Protein AF-A0A8H9AJE5-F1 (afdb_monomer_lite)

Structure (mmCIF, N/CA/C/O backbone):
data_AF-A0A8H9AJE5-F1
#
_entry.id   AF-A0A8H9AJE5-F1
#
loop_
_atom_site.group_PDB
_atom_site.id
_atom_site.type_symbol
_atom_site.label_atom_id
_atom_site.label_alt_id
_atom_site.label_comp_id
_atom_site.label_asym_id
_atom_site.label_entity_id
_atom_site.label_seq_id
_atom_site.pdbx_PDB_ins_code
_atom_site.Cartn_x
_atom_site.Cartn_y
_atom_site.Cartn_z
_atom_site.occupancy
_atom_site.B_iso_or_equiv
_atom_site.auth_seq_id
_atom_site.auth_comp_id
_atom_site.auth_asym_id
_atom_site.auth_atom_id
_atom_site.pdbx_PDB_model_num
ATOM 1 N N . MET A 1 1 ? -21.682 -18.805 7.329 1.00 53.53 1 MET A N 1
ATOM 2 C CA . MET A 1 1 ? -20.396 -18.084 7.211 1.00 53.53 1 MET A CA 1
ATOM 3 C C . MET A 1 1 ? -19.388 -18.793 8.090 1.00 53.53 1 MET A C 1
ATOM 5 O O . MET A 1 1 ? -19.729 -19.013 9.250 1.00 53.53 1 MET A O 1
ATOM 9 N N . PRO A 1 2 ? -18.224 -19.181 7.550 1.00 58.38 2 PRO A N 1
ATOM 10 C CA . PRO A 1 2 ? -17.150 -19.759 8.347 1.00 58.38 2 PRO A CA 1
ATOM 11 C C . PRO A 1 2 ? -16.614 -18.728 9.360 1.00 58.38 2 PRO A C 1
ATOM 13 O O . PRO A 1 2 ? -16.723 -17.523 9.110 1.00 58.38 2 PRO A O 1
ATOM 16 N N . PRO A 1 3 ? -16.094 -19.175 10.514 1.00 68.81 3 PRO A N 1
ATOM 17 C CA . PRO A 1 3 ? -15.446 -18.292 11.477 1.00 68.81 3 PRO A CA 1
ATOM 18 C C . PRO A 1 3 ? -14.188 -17.659 10.863 1.00 68.81 3 PRO A C 1
ATOM 20 O O . PRO A 1 3 ? -13.460 -18.314 10.121 1.00 68.81 3 PRO A O 1
ATOM 23 N N . VAL A 1 4 ? -13.942 -16.386 11.177 1.00 75.88 4 VAL A N 1
ATOM 24 C CA . VAL A 1 4 ? -12.697 -15.690 10.820 1.00 75.88 4 VAL A CA 1
ATOM 25 C C . VAL A 1 4 ? -11.709 -15.901 11.962 1.00 75.88 4 VAL A C 1
ATOM 27 O O . VAL A 1 4 ? -12.025 -15.581 13.106 1.00 75.88 4 VAL A O 1
ATOM 30 N N . TRP A 1 5 ? -10.539 -16.455 11.657 1.00 77.81 5 TRP A N 1
ATOM 31 C CA . TRP A 1 5 ? -9.457 -16.632 12.623 1.00 77.81 5 TRP A CA 1
ATOM 32 C C . TRP A 1 5 ? -8.437 -15.499 12.474 1.00 77.81 5 TRP A C 1
ATOM 34 O O . TRP A 1 5 ? -8.020 -15.187 11.359 1.00 77.81 5 TRP A O 1
ATOM 44 N N . LEU A 1 6 ? -8.058 -14.883 13.594 1.00 75.75 6 LEU A N 1
ATOM 45 C CA . LEU A 1 6 ? -7.029 -13.847 13.663 1.00 75.75 6 LEU A CA 1
ATOM 46 C C . LEU A 1 6 ? -5.851 -14.418 14.457 1.00 75.75 6 LEU A C 1
ATOM 48 O O . LEU A 1 6 ? -5.995 -14.699 15.644 1.00 75.75 6 LEU A O 1
ATOM 52 N N . GLY A 1 7 ? -4.718 -14.634 13.793 1.00 74.50 7 GLY A N 1
ATOM 53 C CA . GLY A 1 7 ? -3.466 -15.011 14.443 1.00 74.50 7 GLY A CA 1
ATOM 54 C C . GLY A 1 7 ? -2.686 -13.794 14.953 1.00 74.50 7 GLY A C 1
ATOM 55 O O . GLY A 1 7 ? -3.120 -12.661 14.750 1.00 74.50 7 GLY A O 1
ATOM 56 N N . PRO A 1 8 ? -1.505 -14.001 15.564 1.00 71.00 8 PRO A N 1
ATOM 57 C CA . PRO A 1 8 ? -0.702 -12.924 16.156 1.00 71.00 8 PRO A CA 1
ATOM 58 C C . PRO A 1 8 ? -0.367 -11.792 15.176 1.00 71.00 8 PRO A C 1
ATOM 60 O O . PRO A 1 8 ? -0.488 -10.619 15.514 1.00 71.00 8 PRO A O 1
ATOM 63 N N . ASN A 1 9 ? -0.028 -12.129 13.927 1.00 69.38 9 ASN A N 1
ATOM 64 C CA . ASN A 1 9 ? 0.256 -11.130 12.892 1.00 69.38 9 ASN A CA 1
ATOM 65 C C . ASN A 1 9 ? -1.008 -10.341 12.514 1.00 69.38 9 ASN A C 1
ATOM 67 O O . ASN A 1 9 ? -0.960 -9.125 12.365 1.00 69.38 9 ASN A O 1
ATOM 71 N N . GLN A 1 10 ? -2.163 -11.010 12.424 1.00 71.19 10 GLN A N 1
ATOM 72 C CA . GLN A 1 10 ? -3.437 -10.333 12.179 1.00 71.19 10 GLN A CA 1
ATOM 73 C C . GLN A 1 10 ? -3.879 -9.464 13.365 1.00 71.19 10 GLN A C 1
ATOM 75 O O . GLN A 1 10 ? -4.502 -8.428 13.156 1.00 71.19 10 GLN A O 1
ATOM 80 N N . LEU A 1 11 ? -3.571 -9.860 14.603 1.00 71.69 11 LEU A N 1
ATOM 81 C CA . LEU A 1 11 ? -3.824 -9.041 15.790 1.00 71.69 11 LEU A CA 1
ATOM 82 C C . LEU A 1 11 ? -2.941 -7.785 15.789 1.00 71.69 11 LEU A C 1
ATOM 84 O O . LEU A 1 11 ? -3.440 -6.684 16.024 1.00 71.69 11 LEU A O 1
ATOM 88 N N . ALA A 1 12 ? -1.666 -7.916 15.410 1.00 66.94 12 ALA A N 1
ATOM 89 C CA . ALA A 1 12 ? -0.764 -6.777 15.239 1.00 66.94 12 ALA A CA 1
ATOM 90 C C . ALA A 1 12 ? -1.248 -5.801 14.148 1.00 66.94 12 ALA A C 1
ATOM 92 O O . ALA A 1 12 ? -1.139 -4.586 14.305 1.00 66.94 12 ALA A O 1
ATOM 93 N N . GLU A 1 13 ? -1.849 -6.324 13.077 1.00 68.31 13 GLU A N 1
ATOM 94 C CA . GLU A 1 13 ? -2.386 -5.553 11.948 1.00 68.31 13 GLU A CA 1
ATOM 95 C C . GLU A 1 13 ? -3.900 -5.307 12.032 1.00 68.31 13 GLU A C 1
ATOM 97 O O . GLU A 1 13 ? -4.544 -4.988 11.025 1.00 68.31 13 GLU A O 1
ATOM 102 N N . LEU A 1 14 ? -4.491 -5.424 13.231 1.00 71.44 14 LEU A N 1
ATOM 103 C CA . LEU A 1 14 ? -5.936 -5.296 13.440 1.00 71.44 14 LEU A CA 1
ATOM 104 C C . LEU A 1 14 ? -6.494 -4.063 12.735 1.00 71.44 14 LEU A C 1
ATOM 106 O O . LEU A 1 14 ? -7.532 -4.173 12.087 1.00 71.44 14 LEU A O 1
ATOM 110 N N . ASP A 1 15 ? -5.788 -2.928 12.801 1.00 66.50 15 ASP A N 1
ATOM 111 C CA . ASP A 1 15 ? -6.152 -1.631 12.213 1.00 66.50 15 ASP A CA 1
ATOM 112 C C . ASP A 1 15 ? -6.408 -1.698 10.697 1.00 66.50 15 ASP A C 1
ATOM 114 O O . ASP A 1 15 ? -7.397 -1.123 10.229 1.00 66.50 15 ASP A O 1
ATOM 118 N N . ALA A 1 16 ? -5.630 -2.488 9.953 1.00 63.06 16 ALA A N 1
ATOM 119 C CA . ALA A 1 16 ? -5.769 -2.672 8.506 1.00 63.06 16 ALA A CA 1
ATOM 120 C C . ALA A 1 16 ? -6.846 -3.704 8.115 1.00 63.06 16 ALA A C 1
ATOM 122 O O . ALA A 1 16 ? -7.342 -3.691 6.988 1.00 63.06 16 ALA A O 1
ATOM 123 N N . LEU A 1 17 ? -7.261 -4.573 9.041 1.00 67.50 17 LEU A N 1
ATOM 124 C CA . LEU A 1 17 ? -8.180 -5.671 8.745 1.00 67.50 17 LEU A CA 1
ATOM 125 C C . LEU A 1 17 ? -9.658 -5.276 8.850 1.00 67.50 17 LEU A C 1
ATOM 127 O O . LEU A 1 17 ? -10.117 -4.673 9.831 1.00 67.50 17 LEU A O 1
ATOM 131 N N . LYS A 1 18 ? -10.439 -5.717 7.855 1.00 69.62 18 LYS A N 1
ATOM 132 C CA . LYS A 1 18 ? -11.906 -5.715 7.893 1.00 69.62 18 LYS A CA 1
ATOM 133 C C . LYS A 1 18 ? -12.402 -6.997 8.563 1.00 69.62 18 LYS A C 1
ATOM 135 O O . LYS A 1 18 ? -12.665 -8.002 7.912 1.00 69.62 18 LYS A O 1
ATOM 140 N N . ILE A 1 19 ? -12.531 -6.947 9.886 1.00 72.25 19 ILE A N 1
ATOM 141 C CA . ILE A 1 19 ? -12.939 -8.097 10.711 1.00 72.25 19 ILE A CA 1
ATOM 142 C C . ILE A 1 19 ? -14.456 -8.376 10.694 1.00 72.25 19 ILE A C 1
ATOM 144 O O . ILE A 1 19 ? -14.889 -9.452 11.103 1.00 72.25 19 ILE A O 1
ATOM 148 N N . VAL A 1 20 ? -15.275 -7.436 10.205 1.00 72.19 20 VAL A N 1
ATOM 149 C CA . VAL A 1 20 ? -16.740 -7.566 10.135 1.00 72.19 20 VAL A CA 1
ATOM 150 C C . VAL A 1 20 ? -17.228 -7.381 8.689 1.00 72.19 20 VAL A C 1
ATOM 152 O O . VAL A 1 20 ? -16.970 -6.335 8.093 1.00 72.19 20 VAL A O 1
ATOM 155 N N . PRO A 1 21 ? -17.957 -8.359 8.117 1.00 63.34 21 PRO A N 1
ATOM 156 C CA . PRO A 1 21 ? -18.654 -8.196 6.841 1.00 63.34 21 PRO A CA 1
ATOM 157 C C . PRO A 1 21 ? -19.803 -7.184 6.941 1.00 63.34 21 PRO A C 1
ATOM 159 O O . PRO A 1 21 ? -20.508 -7.151 7.953 1.00 63.34 21 PRO A O 1
ATOM 162 N N . ASP A 1 22 ? -20.034 -6.414 5.876 1.00 67.25 22 ASP A N 1
ATOM 163 C CA . ASP A 1 22 ? -21.046 -5.350 5.854 1.00 67.25 22 ASP A CA 1
ATOM 164 C C . ASP A 1 22 ? -22.459 -5.870 6.183 1.00 67.25 22 ASP A C 1
ATOM 166 O O . ASP A 1 22 ? -22.856 -6.971 5.794 1.00 67.25 22 ASP A O 1
ATOM 170 N N . GLY A 1 23 ? -23.233 -5.066 6.920 1.00 66.88 23 GLY A N 1
ATOM 171 C CA . GLY A 1 23 ? -24.644 -5.337 7.226 1.00 66.88 23 GLY A CA 1
ATOM 172 C C . GLY A 1 23 ? -24.907 -6.315 8.380 1.00 66.88 23 GLY A C 1
ATOM 173 O O . GLY A 1 23 ? -26.064 -6.624 8.679 1.00 66.88 23 GLY A O 1
ATOM 174 N N . LYS A 1 24 ? -23.872 -6.810 9.067 1.00 78.56 24 LYS A N 1
ATOM 175 C CA . LYS A 1 24 ? -24.037 -7.616 10.288 1.00 78.56 24 LYS A CA 1
ATOM 176 C C . LYS A 1 24 ? -24.376 -6.715 11.474 1.00 78.56 24 LYS A C 1
ATOM 178 O O . LYS A 1 24 ? -23.771 -5.675 11.653 1.00 78.56 24 LYS A O 1
ATOM 183 N N . LYS A 1 25 ? -25.311 -7.150 12.327 1.00 82.38 25 LYS A N 1
ATOM 184 C CA . LYS A 1 25 ? -25.647 -6.454 13.589 1.00 82.38 25 LYS A CA 1
ATOM 185 C C . LYS A 1 25 ? -25.199 -7.197 14.843 1.00 82.38 25 LYS A C 1
ATOM 187 O O . LYS A 1 25 ? -25.263 -6.635 15.934 1.00 82.38 25 LYS A O 1
ATOM 192 N N . ARG A 1 26 ? -24.804 -8.468 14.707 1.00 85.19 26 ARG A N 1
ATOM 193 C CA . ARG A 1 26 ? -24.432 -9.336 15.829 1.00 85.19 26 ARG A CA 1
ATOM 194 C C . ARG A 1 26 ? -23.220 -10.194 15.483 1.00 85.19 26 ARG A C 1
ATOM 196 O O . ARG A 1 26 ? -23.167 -10.734 14.376 1.00 85.19 26 ARG A O 1
ATOM 203 N N . VAL A 1 27 ? -22.300 -10.358 16.430 1.00 87.31 27 VAL A N 1
ATOM 204 C CA . VAL A 1 27 ? -21.098 -11.198 16.283 1.00 87.31 27 VAL A CA 1
ATOM 205 C C . VAL A 1 27 ? -20.857 -12.058 17.525 1.00 87.31 27 VAL A C 1
ATOM 207 O O . VAL A 1 27 ? -21.383 -11.792 18.605 1.00 87.31 27 VAL A O 1
ATOM 210 N N . ARG A 1 28 ? -20.063 -13.117 17.362 1.00 87.50 28 ARG A N 1
ATOM 211 C CA . ARG A 1 28 ? -19.539 -13.930 18.463 1.00 87.50 28 ARG A CA 1
ATOM 212 C C . ARG A 1 28 ? -18.026 -13.930 18.351 1.00 87.50 28 ARG A C 1
ATOM 214 O O . ARG A 1 28 ? -17.514 -14.208 17.269 1.00 87.50 28 ARG A O 1
ATOM 221 N N . LEU A 1 29 ? -17.348 -13.595 19.438 1.00 85.94 29 LEU A N 1
ATOM 222 C CA . LEU A 1 29 ? -15.897 -13.509 19.495 1.00 85.94 29 LEU A CA 1
ATOM 223 C C . LEU A 1 29 ? -15.398 -14.591 20.449 1.00 85.94 29 LEU A C 1
ATOM 225 O O . LEU A 1 29 ? -15.821 -14.632 21.600 1.00 85.94 29 LEU A O 1
ATOM 229 N N . TYR A 1 30 ? -14.538 -15.476 19.961 1.00 86.06 30 TYR A N 1
ATOM 230 C CA . TYR A 1 30 ? -13.967 -16.563 20.748 1.00 86.06 30 TYR A CA 1
ATOM 231 C C . TYR A 1 30 ? -12.479 -16.301 20.911 1.00 86.06 30 TYR A C 1
ATOM 233 O O . TYR A 1 30 ? -11.760 -16.253 19.914 1.00 86.06 30 TYR A O 1
ATOM 241 N N . GLN A 1 31 ? -12.030 -16.118 22.148 1.00 84.25 31 GLN A N 1
ATOM 242 C CA . GLN A 1 31 ? -10.611 -15.986 22.435 1.00 84.25 31 GLN A CA 1
ATOM 243 C C . GLN A 1 31 ? -9.947 -17.363 22.345 1.00 84.25 31 GLN A C 1
ATOM 245 O O . GLN A 1 31 ? -10.437 -18.347 22.899 1.00 84.25 31 GLN A O 1
ATOM 250 N N . ALA A 1 32 ? -8.837 -17.429 21.617 1.00 77.88 32 ALA A N 1
ATOM 251 C CA . ALA A 1 32 ? -7.991 -18.606 21.517 1.00 77.88 32 ALA A CA 1
ATOM 252 C C . ALA A 1 32 ? -6.544 -18.162 21.762 1.00 77.88 32 ALA A C 1
ATOM 254 O O . ALA A 1 32 ? -5.922 -17.592 20.872 1.00 77.88 32 ALA A O 1
ATOM 255 N N . GLY A 1 33 ? -6.040 -18.393 22.978 1.00 77.12 33 GLY A N 1
ATOM 256 C CA . GLY A 1 33 ? -4.749 -17.873 23.442 1.00 77.12 33 GLY A CA 1
ATOM 257 C C . GLY A 1 33 ? -4.893 -16.642 24.341 1.00 77.12 33 GLY A C 1
ATOM 258 O O . GLY A 1 33 ? -5.972 -16.376 24.875 1.00 77.12 33 GLY A O 1
ATOM 259 N N . GLU A 1 34 ? -3.802 -15.906 24.531 1.00 75.81 34 GLU A N 1
ATOM 260 C CA . GLU A 1 34 ? -3.811 -14.648 25.280 1.00 75.81 34 GLU A CA 1
ATOM 261 C C . GLU A 1 34 ? -4.244 -13.499 24.366 1.00 75.81 34 GLU A C 1
ATOM 263 O O . GLU A 1 34 ? -3.765 -13.380 23.243 1.00 75.81 34 GLU A O 1
ATOM 268 N N . LEU A 1 35 ? -5.185 -12.693 24.852 1.00 78.69 35 LEU A N 1
ATOM 269 C CA . LEU A 1 35 ? -5.628 -11.455 24.229 1.00 78.69 35 LEU A CA 1
ATOM 270 C C . LEU A 1 35 ? -5.479 -10.374 25.294 1.00 78.69 35 LEU A C 1
ATOM 272 O O . LEU A 1 35 ? -6.104 -10.468 26.356 1.00 78.69 35 LEU A O 1
ATOM 276 N N . ASP A 1 36 ? -4.624 -9.388 25.056 1.00 79.12 36 ASP A N 1
ATOM 277 C CA . ASP A 1 36 ? -4.381 -8.356 26.055 1.00 79.12 36 ASP A CA 1
ATOM 278 C C . ASP A 1 36 ? -5.515 -7.306 26.085 1.00 79.12 36 ASP A C 1
ATOM 280 O O . ASP A 1 36 ? -6.444 -7.290 25.265 1.00 79.12 36 ASP A O 1
ATOM 284 N N . LEU A 1 37 ? -5.470 -6.403 27.069 1.00 80.25 37 LEU A N 1
ATOM 285 C CA . LEU A 1 37 ? -6.468 -5.335 27.219 1.00 80.25 37 LEU A CA 1
ATOM 286 C C . LEU A 1 37 ? -6.469 -4.351 26.037 1.00 80.25 37 LEU A C 1
ATOM 288 O O . LEU A 1 37 ? -7.514 -3.777 25.720 1.00 80.25 37 LEU A O 1
ATOM 292 N N . VAL A 1 38 ? -5.322 -4.142 25.389 1.00 81.06 38 VAL A N 1
ATOM 293 C CA . VAL A 1 38 ? -5.164 -3.230 24.250 1.00 81.06 38 VAL A CA 1
ATOM 294 C C . VAL A 1 38 ? -5.818 -3.831 23.007 1.00 81.06 38 VAL A C 1
ATOM 296 O O . VAL A 1 38 ? -6.628 -3.165 22.360 1.00 81.06 38 VAL A O 1
ATOM 299 N N . GLU A 1 39 ? -5.533 -5.093 22.704 1.00 79.69 39 GLU A N 1
ATOM 300 C CA . GLU A 1 39 ? -6.107 -5.872 21.608 1.00 79.69 39 GLU A CA 1
ATOM 301 C C . GLU A 1 39 ? -7.619 -6.024 21.775 1.00 79.69 39 GLU A C 1
ATOM 303 O O . GLU A 1 39 ? -8.381 -5.740 20.846 1.00 79.69 39 GLU A O 1
ATOM 308 N N . THR A 1 40 ? -8.071 -6.369 22.984 1.00 84.88 40 THR A N 1
ATOM 309 C CA . THR A 1 40 ? -9.500 -6.455 23.327 1.00 84.88 40 THR A CA 1
ATOM 310 C C . THR A 1 40 ? -10.205 -5.131 23.048 1.00 84.88 40 THR A C 1
ATOM 312 O O . THR A 1 40 ? -11.252 -5.101 22.392 1.00 84.88 40 THR A O 1
ATOM 315 N N . LYS A 1 41 ? -9.606 -4.016 23.489 1.00 86.25 41 LYS A N 1
ATOM 316 C CA . LYS A 1 41 ? -10.168 -2.682 23.281 1.00 86.25 41 LYS A CA 1
ATOM 317 C C . LYS A 1 41 ? -10.212 -2.294 21.804 1.00 86.25 41 LYS A C 1
ATOM 319 O O . LYS A 1 41 ? -11.223 -1.765 21.342 1.00 86.25 41 LYS A O 1
ATOM 324 N N . LYS A 1 42 ? -9.161 -2.595 21.035 1.00 84.81 42 LYS A N 1
ATOM 325 C CA . LYS A 1 42 ? -9.128 -2.358 19.581 1.00 84.81 42 LYS A CA 1
ATOM 326 C C . LYS A 1 42 ? -10.212 -3.136 18.843 1.00 84.81 42 LYS A C 1
ATOM 328 O O . LYS A 1 42 ? -10.898 -2.573 17.988 1.00 84.81 42 LYS A O 1
ATOM 333 N N . ILE A 1 43 ? -10.398 -4.413 19.185 1.00 86.88 43 ILE A N 1
ATOM 334 C CA . ILE A 1 43 ? -11.480 -5.228 18.623 1.00 86.88 43 ILE A CA 1
ATOM 335 C C . ILE A 1 43 ? -12.829 -4.591 18.968 1.00 86.88 43 ILE A C 1
ATOM 337 O O . ILE A 1 43 ? -13.648 -4.385 18.073 1.00 86.88 43 ILE A O 1
ATOM 341 N N . GLY A 1 44 ? -13.033 -4.193 20.226 1.00 88.81 44 GLY A N 1
ATOM 342 C CA . GLY A 1 44 ? -14.211 -3.451 20.679 1.00 88.81 44 GLY A CA 1
ATOM 343 C C . GLY A 1 44 ? -14.529 -2.218 19.833 1.00 88.81 44 GLY A C 1
ATOM 344 O O . GLY A 1 44 ? -15.637 -2.094 19.305 1.00 88.81 44 GLY A O 1
ATOM 345 N N . GLN A 1 45 ? -13.541 -1.344 19.639 1.00 87.56 45 GLN A N 1
ATOM 346 C CA . GLN A 1 45 ? -13.676 -0.121 18.841 1.00 87.56 45 GLN A CA 1
ATOM 347 C C . GLN A 1 45 ? -14.009 -0.415 17.374 1.00 87.56 45 GLN A C 1
ATOM 349 O O . GLN A 1 45 ? -14.870 0.246 16.796 1.00 87.56 45 GLN A O 1
ATOM 354 N N . LYS A 1 46 ? -13.413 -1.453 16.776 1.00 86.00 46 LYS A N 1
ATOM 355 C CA . LYS A 1 46 ? -13.734 -1.868 15.401 1.00 86.00 46 LYS A CA 1
ATOM 356 C C . LYS A 1 46 ? -15.150 -2.401 15.252 1.00 86.00 46 LYS A C 1
ATOM 358 O O . LYS A 1 46 ? -15.828 -2.069 14.281 1.00 86.00 46 LYS A O 1
ATOM 363 N N . LEU A 1 47 ? -15.613 -3.205 16.206 1.00 88.69 47 LEU A N 1
ATOM 364 C CA . LEU A 1 47 ? -16.992 -3.692 16.219 1.00 88.69 47 LEU A CA 1
ATOM 365 C C . LEU A 1 47 ? -17.982 -2.526 16.365 1.00 88.69 47 LEU A C 1
ATOM 367 O O . LEU A 1 47 ? -18.985 -2.483 15.653 1.00 88.69 47 LEU A O 1
ATOM 371 N N . ALA A 1 48 ? -17.679 -1.566 17.240 1.00 88.00 48 ALA A N 1
ATOM 372 C CA . ALA A 1 48 ? -18.488 -0.367 17.434 1.00 88.00 48 ALA A CA 1
ATOM 373 C C . ALA A 1 48 ? -18.542 0.506 16.165 1.00 88.00 48 ALA A C 1
ATOM 375 O O . ALA A 1 48 ? -19.629 0.908 15.751 1.00 88.00 48 ALA A O 1
ATOM 376 N N . ALA A 1 49 ? -17.397 0.734 15.510 1.00 85.88 49 ALA A N 1
ATOM 377 C CA . ALA A 1 49 ? -17.297 1.491 14.260 1.00 85.88 49 ALA A CA 1
ATOM 378 C C . ALA A 1 49 ? -18.040 0.825 13.086 1.00 85.88 49 ALA A C 1
ATOM 380 O O . ALA A 1 49 ? -18.573 1.516 12.222 1.00 85.88 49 ALA A O 1
ATOM 381 N N . ALA A 1 50 ? -18.121 -0.510 13.071 1.00 85.00 50 ALA A N 1
ATOM 382 C CA . ALA A 1 50 ? -18.891 -1.284 12.092 1.00 85.00 50 ALA A CA 1
ATOM 383 C C . ALA A 1 50 ? -20.403 -1.366 12.407 1.00 85.00 50 ALA A C 1
ATOM 385 O O . ALA A 1 50 ? -21.120 -2.157 11.798 1.00 85.00 50 ALA A O 1
ATOM 386 N N . ASP A 1 51 ? -20.881 -0.588 13.381 1.00 85.50 51 ASP A N 1
ATOM 387 C CA . ASP A 1 51 ? -22.253 -0.581 13.897 1.00 85.50 51 ASP A CA 1
ATOM 388 C C . ASP A 1 51 ? -22.779 -1.946 14.391 1.00 85.50 51 ASP A C 1
ATOM 390 O O . ASP A 1 51 ? -23.975 -2.258 14.342 1.00 85.50 51 ASP A O 1
ATOM 394 N N . ILE A 1 52 ? -21.899 -2.780 14.952 1.00 88.06 52 ILE A N 1
ATOM 395 C CA . ILE A 1 52 ? -22.333 -3.998 15.640 1.00 88.06 52 ILE A CA 1
ATOM 396 C C . ILE A 1 52 ? -23.106 -3.619 16.903 1.00 88.06 52 ILE A C 1
ATOM 398 O O . ILE A 1 52 ? -22.604 -2.936 17.794 1.00 88.06 52 ILE A O 1
ATOM 402 N N . GLN A 1 53 ? -24.350 -4.078 17.006 1.00 86.06 53 GLN A N 1
ATOM 403 C CA . GLN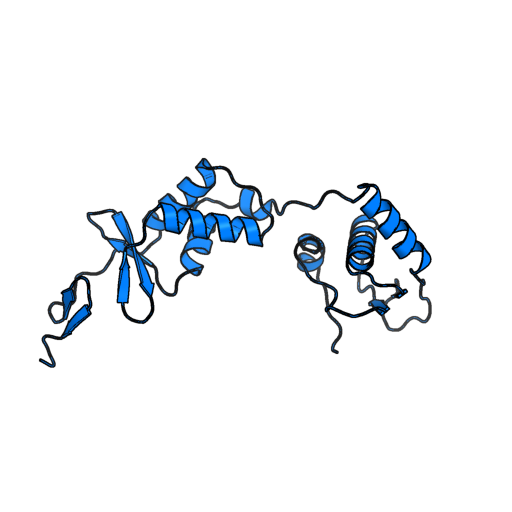 A 1 53 ? -25.223 -3.777 18.143 1.00 86.06 53 GLN A CA 1
ATOM 404 C C . GLN A 1 53 ? -25.060 -4.775 19.288 1.00 86.06 53 GLN A C 1
ATOM 406 O O . GLN A 1 53 ? -25.388 -4.458 20.428 1.00 86.06 53 GLN A O 1
ATOM 411 N N . ASP A 1 54 ? -24.603 -5.989 18.991 1.00 87.94 54 ASP A N 1
ATOM 412 C CA . ASP A 1 54 ? -24.519 -7.069 19.965 1.00 87.94 54 ASP A CA 1
ATOM 413 C C . ASP A 1 54 ? -23.300 -7.955 19.696 1.00 87.94 54 ASP A C 1
ATOM 415 O O . ASP A 1 54 ? -23.132 -8.481 18.594 1.00 87.94 54 ASP A O 1
ATOM 419 N N . ALA A 1 55 ? -22.453 -8.139 20.699 1.00 89.06 55 ALA A N 1
ATOM 420 C CA . ALA A 1 55 ? -21.318 -9.042 20.614 1.00 89.06 55 ALA A CA 1
ATOM 421 C C . ALA A 1 55 ? -21.269 -9.908 21.870 1.00 89.06 55 ALA A C 1
ATOM 423 O O . ALA A 1 55 ? -21.262 -9.389 22.984 1.00 89.06 55 ALA A O 1
ATOM 424 N N . ASN A 1 56 ? -21.237 -11.226 21.678 1.00 90.06 56 ASN A N 1
ATOM 425 C CA . ASN A 1 56 ? -20.970 -12.168 22.760 1.00 90.06 56 ASN A CA 1
ATOM 426 C C . ASN A 1 56 ? -19.494 -12.552 22.701 1.00 90.06 56 ASN A C 1
ATOM 428 O O . ASN A 1 56 ? -19.064 -13.187 21.733 1.00 90.06 56 ASN A O 1
ATOM 432 N N . PHE A 1 57 ? -18.741 -12.155 23.718 1.00 88.25 57 PHE A N 1
ATOM 433 C CA . PHE A 1 57 ? -17.335 -12.485 23.879 1.00 88.25 57 PHE A CA 1
ATOM 434 C C . PHE A 1 57 ? -17.171 -13.694 24.794 1.00 88.25 57 PHE A C 1
ATOM 436 O O . PHE A 1 57 ? -17.753 -13.749 25.874 1.00 88.25 57 PHE A O 1
ATOM 443 N N . TYR A 1 58 ? -16.385 -14.665 24.350 1.00 88.56 58 TYR A N 1
ATOM 444 C CA . TYR A 1 58 ? -16.077 -15.897 25.063 1.00 88.56 58 TYR A CA 1
ATOM 445 C C . TYR A 1 58 ? -14.572 -15.894 25.383 1.00 88.56 58 TYR A C 1
ATOM 447 O O . TYR A 1 58 ? -13.784 -16.346 24.544 1.00 88.56 58 TYR A O 1
ATOM 455 N N . PRO A 1 59 ? -14.159 -15.368 26.554 1.00 83.00 59 PRO A N 1
ATOM 456 C CA . PRO A 1 59 ? -12.742 -15.228 26.917 1.00 83.00 59 PRO A CA 1
ATOM 457 C C . PRO A 1 59 ? -12.039 -16.578 27.113 1.00 83.00 59 PRO A C 1
ATOM 459 O O . PRO A 1 59 ? -10.831 -16.691 26.959 1.00 83.00 59 PRO A O 1
ATOM 462 N N . GLU A 1 60 ? -12.804 -17.628 27.417 1.00 82.44 60 GLU A N 1
ATOM 463 C CA . GLU A 1 60 ? -12.293 -18.985 27.651 1.00 82.44 60 GLU A CA 1
ATOM 464 C C . GLU A 1 60 ? -12.499 -19.901 26.421 1.00 82.44 60 GLU A C 1
ATOM 466 O O . GLU A 1 60 ? -12.377 -21.123 26.498 1.00 82.44 60 GLU A O 1
ATOM 471 N N . GLY A 1 61 ? -12.814 -19.314 25.262 1.00 81.19 61 GLY A N 1
ATOM 472 C CA . GLY A 1 61 ? -12.943 -20.025 23.991 1.00 81.19 61 GLY A CA 1
ATOM 473 C C . GLY A 1 61 ? -14.309 -20.673 23.734 1.00 81.19 61 GLY A C 1
ATOM 474 O O . GLY A 1 61 ? -15.293 -20.456 24.437 1.00 81.19 61 GLY A O 1
ATOM 475 N N . MET A 1 62 ? -14.393 -21.451 22.646 1.00 76.69 62 MET A N 1
ATOM 476 C CA . MET A 1 62 ? -15.664 -21.929 22.066 1.00 76.69 62 MET A CA 1
ATOM 477 C C . MET A 1 62 ? -16.408 -22.970 22.914 1.00 76.69 62 MET A C 1
ATOM 479 O O . MET A 1 62 ? -17.627 -23.095 22.794 1.00 76.69 62 MET A O 1
ATOM 483 N N . HIS A 1 63 ? -15.698 -23.714 23.760 1.00 73.94 63 HIS A N 1
ATOM 484 C CA . HIS A 1 63 ? -16.267 -24.823 24.531 1.00 73.94 63 HIS A CA 1
ATOM 485 C C . HIS A 1 63 ? -16.810 -24.407 25.904 1.00 73.94 63 HIS A C 1
ATOM 487 O O . HIS A 1 63 ? -17.330 -25.250 26.633 1.00 73.94 63 HIS A O 1
ATOM 493 N N . VAL A 1 64 ? -16.720 -23.121 26.254 1.00 71.81 64 VAL A N 1
ATOM 494 C CA . VAL A 1 64 ? -17.088 -22.613 27.577 1.00 71.81 64 VAL A CA 1
ATOM 495 C C . VAL A 1 64 ? -18.385 -21.805 27.504 1.00 71.81 64 VAL A C 1
ATOM 497 O O . VAL A 1 64 ? -18.601 -21.013 26.589 1.00 71.81 64 VAL A O 1
ATOM 500 N N . GLN A 1 65 ? -19.283 -22.013 28.474 1.00 71.44 65 GLN A N 1
ATOM 501 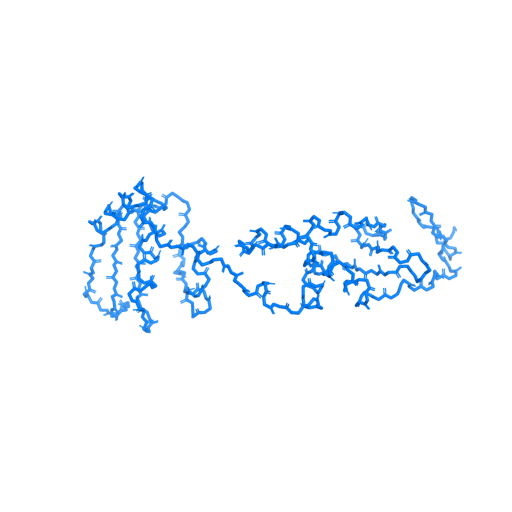C CA . GLN A 1 65 ? -20.586 -21.328 28.529 1.00 71.44 65 GLN A CA 1
ATOM 502 C C . GLN A 1 65 ? -20.497 -19.868 28.984 1.00 71.44 65 GLN A C 1
ATOM 504 O O . GLN A 1 65 ? -21.420 -19.093 28.736 1.00 71.44 65 GLN A O 1
ATOM 509 N N . LYS A 1 66 ? -19.409 -19.489 29.656 1.00 80.19 66 LYS A N 1
ATOM 510 C CA . LYS A 1 66 ? -19.201 -18.133 30.152 1.00 80.19 66 LYS A CA 1
ATOM 511 C C . LYS A 1 66 ? -18.992 -17.185 28.975 1.00 80.19 66 LYS A C 1
ATOM 513 O O . LYS A 1 66 ? -17.979 -17.248 28.283 1.00 80.19 66 LYS A O 1
ATOM 518 N N . CYS A 1 67 ? -19.967 -16.308 28.766 1.00 84.75 67 CYS A N 1
ATOM 519 C CA . CYS A 1 67 ? -19.895 -15.261 27.765 1.00 84.75 67 CYS A CA 1
ATOM 520 C C . CYS A 1 67 ? -20.197 -13.901 28.376 1.00 84.75 67 CYS A C 1
ATOM 522 O O . CYS A 1 67 ? -21.123 -13.744 29.174 1.00 84.75 67 CYS A O 1
ATOM 524 N N . GLU A 1 68 ? -19.447 -12.905 27.941 1.00 87.12 68 GLU A N 1
ATOM 525 C CA . GLU A 1 68 ? -19.686 -11.512 28.257 1.00 87.12 68 GLU A CA 1
ATOM 526 C C . GLU A 1 68 ? -20.449 -10.869 27.107 1.00 87.12 68 GLU A C 1
ATOM 528 O O . GLU A 1 68 ? -20.055 -10.960 25.942 1.00 87.12 68 GLU A O 1
ATOM 533 N N . ASN A 1 69 ? -21.568 -10.220 27.422 1.00 90.56 69 ASN A N 1
ATOM 534 C CA . ASN A 1 69 ? -22.306 -9.462 26.426 1.00 90.56 69 ASN A CA 1
ATOM 535 C C . ASN A 1 69 ? -21.761 -8.033 26.357 1.00 90.56 69 ASN A C 1
ATOM 537 O O . ASN A 1 69 ? -21.894 -7.244 27.293 1.00 90.56 69 ASN A O 1
ATOM 541 N N . TRP A 1 70 ? -21.178 -7.690 25.218 1.00 92.12 70 TRP A N 1
ATOM 542 C CA . TRP A 1 70 ? -20.525 -6.409 24.986 1.00 92.12 70 TRP A CA 1
ATOM 543 C C . TRP A 1 70 ? -21.474 -5.309 24.505 1.00 92.12 70 TRP A C 1
ATOM 545 O O . TRP A 1 70 ? -21.013 -4.233 24.157 1.00 92.12 70 TRP A O 1
ATOM 555 N N . ARG A 1 71 ? -22.800 -5.488 24.508 1.00 90.19 71 ARG A N 1
ATOM 556 C CA . ARG A 1 71 ? -23.737 -4.457 24.016 1.00 90.19 71 ARG A CA 1
ATOM 557 C C . ARG A 1 71 ? -23.542 -3.086 24.670 1.00 90.19 71 ARG A C 1
ATOM 559 O O . ARG A 1 71 ? -23.514 -2.072 23.981 1.00 90.19 71 ARG A O 1
ATOM 566 N N . ARG A 1 72 ? -23.398 -3.051 26.000 1.00 90.56 72 ARG A N 1
ATOM 567 C CA . ARG A 1 72 ? -23.131 -1.801 26.737 1.00 90.56 72 ARG A CA 1
ATOM 568 C C . ARG A 1 72 ? -21.747 -1.243 26.421 1.00 90.56 72 ARG A C 1
ATOM 570 O O . ARG A 1 72 ? -21.611 -0.044 26.222 1.00 90.56 72 ARG A O 1
ATOM 577 N N . TYR A 1 73 ? -20.758 -2.125 26.332 1.00 88.88 73 TYR A N 1
ATOM 578 C CA . TYR A 1 73 ? -19.385 -1.775 25.997 1.00 88.88 73 TYR A CA 1
ATOM 579 C C . TYR A 1 73 ? -19.276 -1.147 24.596 1.00 88.88 73 TYR A C 1
ATOM 581 O O . TYR A 1 73 ? -18.719 -0.066 24.452 1.00 88.88 73 TYR A O 1
ATOM 589 N N . LEU A 1 74 ? -19.913 -1.740 23.582 1.00 90.25 74 LEU A N 1
ATOM 590 C CA . LEU A 1 74 ? -19.936 -1.215 22.214 1.00 90.25 74 LEU A CA 1
ATOM 591 C C . LEU A 1 74 ? -20.656 0.134 22.112 1.00 90.25 74 LEU A C 1
ATOM 593 O O . LEU A 1 74 ? -20.254 0.977 21.317 1.00 90.25 74 LEU A O 1
ATOM 597 N N . ASN A 1 75 ? -21.710 0.363 22.901 1.00 89.88 75 ASN A N 1
ATOM 598 C CA . ASN A 1 75 ? -22.347 1.680 22.962 1.00 89.88 75 ASN A CA 1
ATOM 599 C C . ASN A 1 75 ? -21.389 2.739 23.521 1.00 89.88 75 ASN A C 1
ATOM 601 O O . ASN A 1 75 ? -21.239 3.787 22.900 1.00 89.88 75 ASN A O 1
ATOM 605 N N . ALA A 1 76 ? -20.693 2.438 24.620 1.00 88.75 76 ALA A N 1
ATOM 606 C CA . ALA A 1 76 ? -19.691 3.340 25.183 1.00 88.75 76 ALA A CA 1
ATOM 607 C C . ALA A 1 76 ? -18.533 3.598 24.202 1.00 88.75 76 ALA A C 1
ATOM 609 O O . ALA A 1 76 ? -18.100 4.733 24.043 1.00 88.75 76 ALA A O 1
ATOM 610 N N . GLU A 1 77 ? -18.066 2.577 23.477 1.00 88.81 77 GLU A N 1
ATOM 611 C CA . GLU A 1 77 ? -17.027 2.774 22.460 1.00 88.81 77 GLU A CA 1
ATOM 612 C C . GLU A 1 77 ? -17.516 3.616 21.275 1.00 88.81 77 GLU A C 1
ATOM 614 O O . GLU A 1 77 ? -16.745 4.421 20.762 1.00 88.81 77 GLU A O 1
ATOM 619 N N . ARG A 1 78 ? -18.789 3.524 20.862 1.00 88.62 78 ARG A N 1
ATOM 620 C CA . ARG A 1 78 ? -19.341 4.449 19.852 1.00 88.62 78 ARG A CA 1
ATOM 621 C C . ARG A 1 78 ? -19.337 5.896 20.338 1.00 88.62 78 ARG A C 1
ATOM 623 O O . ARG A 1 78 ? -19.010 6.787 19.559 1.00 88.62 78 ARG A O 1
ATOM 630 N N . GLU A 1 79 ? -19.688 6.133 21.599 1.00 88.88 79 GLU A N 1
ATOM 631 C CA . GLU A 1 79 ? -19.631 7.468 22.206 1.00 88.88 79 GLU A CA 1
ATOM 632 C C . GLU A 1 79 ? -18.186 7.980 22.275 1.00 88.88 79 GLU A C 1
ATOM 634 O O . GLU A 1 79 ? -17.921 9.115 21.883 1.00 88.88 79 GLU A O 1
ATOM 639 N N . ASN A 1 80 ? -17.236 7.123 22.664 1.00 86.75 80 ASN A N 1
ATOM 640 C CA . ASN A 1 80 ? -15.809 7.449 22.646 1.00 86.75 80 ASN A CA 1
ATOM 641 C C . ASN A 1 80 ? -15.329 7.805 21.235 1.00 86.75 80 ASN A C 1
ATOM 643 O O . ASN A 1 80 ? -14.619 8.793 21.065 1.00 86.75 80 ASN A O 1
ATOM 647 N N . ILE A 1 81 ? -15.736 7.038 20.218 1.00 84.31 81 ILE A N 1
ATOM 648 C CA . ILE A 1 81 ? -15.413 7.310 18.810 1.00 84.31 81 ILE A CA 1
ATOM 649 C C . ILE A 1 81 ? -15.994 8.661 18.379 1.00 84.31 81 ILE A C 1
ATOM 651 O O . ILE A 1 81 ? -15.277 9.473 17.798 1.00 84.31 81 ILE A O 1
ATOM 655 N N . ALA A 1 82 ? -17.261 8.936 18.703 1.00 85.44 82 ALA A N 1
ATOM 656 C CA . ALA A 1 82 ? -17.911 10.210 18.392 1.00 85.44 82 ALA A CA 1
ATOM 657 C C . ALA A 1 82 ? -17.241 11.407 19.094 1.00 85.44 82 ALA A C 1
ATOM 659 O O . ALA A 1 82 ? -17.209 12.505 18.543 1.00 85.44 82 ALA A O 1
ATOM 660 N N . ALA A 1 83 ? -16.671 11.189 20.282 1.00 85.69 83 ALA A N 1
ATOM 661 C CA . ALA A 1 83 ? -15.901 12.175 21.037 1.00 85.69 83 ALA A CA 1
ATOM 662 C C . ALA A 1 83 ? -14.416 12.265 20.623 1.00 85.69 83 ALA A C 1
ATOM 664 O O . ALA A 1 83 ? -13.674 13.061 21.196 1.00 85.69 83 ALA A O 1
ATOM 665 N N . GLY A 1 84 ? -13.957 11.453 19.660 1.00 80.56 84 GLY A N 1
ATOM 666 C CA . GLY A 1 84 ? -12.556 11.407 19.223 1.00 80.56 84 GLY A CA 1
ATOM 667 C C . GLY A 1 84 ? -11.588 10.751 20.220 1.00 80.56 84 GLY A C 1
ATOM 668 O O . GLY A 1 84 ? -10.377 10.896 20.084 1.00 80.56 84 GLY A O 1
ATOM 669 N N . LEU A 1 85 ? -12.095 10.020 21.217 1.00 80.69 85 LEU A N 1
ATOM 670 C CA . LEU A 1 85 ? -11.332 9.314 22.257 1.00 80.69 85 LEU A CA 1
ATOM 671 C C . LEU A 1 85 ? -10.960 7.883 21.829 1.00 80.69 85 LEU A C 1
ATOM 673 O O . LEU A 1 85 ? -11.096 6.921 22.592 1.00 80.69 85 LEU A O 1
ATOM 677 N N . THR A 1 86 ? -10.523 7.714 20.584 1.00 76.19 86 THR A N 1
ATOM 678 C CA . THR A 1 86 ? -10.103 6.409 20.066 1.00 76.19 86 THR A CA 1
ATOM 679 C C . THR A 1 86 ? -8.659 6.113 20.441 1.00 76.19 86 THR A C 1
ATOM 681 O O . THR A 1 86 ? -7.850 7.020 20.642 1.00 76.19 86 THR A O 1
ATOM 684 N N . MET A 1 87 ? -8.310 4.826 20.512 1.00 67.88 87 MET A N 1
ATOM 685 C CA . MET A 1 87 ? -6.897 4.454 20.522 1.00 67.88 87 MET A CA 1
ATOM 686 C C . MET A 1 87 ? -6.245 5.020 19.248 1.00 67.88 87 MET A C 1
ATOM 688 O O . MET A 1 87 ? -6.894 5.015 18.196 1.00 67.88 87 MET A O 1
ATOM 692 N N . PRO A 1 88 ? -5.007 5.542 19.309 1.00 58.31 88 PRO A N 1
ATOM 693 C CA . PRO A 1 88 ? -4.319 5.969 18.101 1.00 58.31 88 PRO A CA 1
ATOM 694 C C . PRO A 1 88 ? -4.200 4.764 17.167 1.00 58.31 88 PRO A C 1
ATOM 696 O O . PRO A 1 88 ? -3.737 3.705 17.594 1.00 58.31 88 PRO A O 1
ATOM 699 N N . GLU A 1 89 ? -4.624 4.921 15.909 1.00 58.06 89 GLU A N 1
ATOM 700 C CA . GLU A 1 89 ? -4.343 3.917 14.884 1.00 58.06 89 GLU A CA 1
ATOM 701 C C . GLU A 1 89 ? -2.824 3.711 14.858 1.00 58.06 89 GLU A C 1
ATOM 703 O O . GLU A 1 89 ? -2.060 4.674 14.695 1.00 58.06 89 GLU A O 1
ATOM 708 N N . GLN A 1 90 ? -2.367 2.473 15.063 1.00 53.94 90 GLN A N 1
ATOM 709 C CA . GLN A 1 90 ? -0.962 2.162 14.854 1.00 53.94 90 GLN A CA 1
ATOM 710 C C . GLN A 1 90 ? -0.727 2.277 13.354 1.00 53.94 90 GLN A C 1
ATOM 712 O O . GLN A 1 90 ? -1.046 1.378 12.580 1.00 53.94 90 GLN A O 1
ATOM 717 N N . LYS A 1 91 ? -0.170 3.417 12.931 1.00 53.12 91 LYS A N 1
ATOM 718 C CA . LYS A 1 91 ? 0.433 3.543 11.605 1.00 53.12 91 LYS A CA 1
ATOM 719 C C . LYS A 1 91 ? 1.370 2.360 11.442 1.00 53.12 91 LYS A C 1
ATOM 721 O O . LYS A 1 91 ? 2.256 2.188 12.279 1.00 53.12 91 LYS A O 1
ATOM 726 N N . ASN A 1 92 ? 1.169 1.556 10.403 1.00 56.03 92 ASN A N 1
ATOM 727 C CA . ASN A 1 92 ? 2.022 0.406 10.164 1.00 56.03 92 ASN A CA 1
ATOM 728 C C . ASN A 1 92 ? 3.443 0.913 9.862 1.00 56.03 92 ASN A C 1
ATOM 730 O O . ASN A 1 92 ? 3.756 1.355 8.755 1.00 56.03 92 ASN A O 1
ATOM 734 N N . THR A 1 93 ? 4.300 0.934 10.884 1.00 57.41 93 THR A N 1
ATOM 735 C CA . THR A 1 93 ? 5.678 1.423 10.775 1.00 57.41 93 THR A CA 1
ATOM 736 C C . THR A 1 93 ? 6.580 0.432 10.058 1.00 57.41 93 THR A C 1
ATOM 738 O O . THR A 1 93 ? 7.705 0.797 9.730 1.00 57.41 93 THR A O 1
ATOM 741 N N . GLN A 1 94 ? 6.105 -0.783 9.774 1.00 68.81 94 GLN A N 1
ATOM 742 C CA . GLN A 1 94 ? 6.877 -1.812 9.085 1.00 68.81 94 GLN A CA 1
ATOM 743 C C . GLN A 1 94 ? 7.384 -1.292 7.735 1.00 68.81 94 GLN A C 1
ATOM 745 O O . GLN A 1 94 ? 8.582 -1.328 7.473 1.00 68.81 94 GLN A O 1
ATOM 750 N N . LEU A 1 95 ? 6.521 -0.639 6.946 1.00 78.19 95 LEU A N 1
ATOM 751 C CA . LEU A 1 95 ? 6.911 -0.073 5.649 1.00 78.19 95 LEU A CA 1
ATOM 752 C C . LEU A 1 95 ? 7.930 1.078 5.769 1.00 78.19 95 LEU A C 1
ATOM 754 O O . LEU A 1 95 ? 8.766 1.298 4.887 1.00 78.19 95 LEU A O 1
ATOM 758 N N . ALA A 1 96 ? 7.887 1.824 6.875 1.00 72.19 96 ALA A N 1
ATOM 759 C CA . ALA A 1 96 ? 8.845 2.888 7.178 1.00 72.19 96 ALA A CA 1
ATOM 760 C C . ALA A 1 96 ? 10.195 2.352 7.693 1.00 72.19 96 ALA A C 1
ATOM 762 O O . ALA A 1 96 ? 11.197 3.057 7.597 1.00 72.19 96 ALA A O 1
ATOM 763 N N . GLN A 1 97 ? 10.237 1.113 8.185 1.00 79.50 97 GLN A N 1
ATOM 764 C CA . GLN A 1 97 ? 11.445 0.451 8.690 1.00 79.50 97 GLN A CA 1
ATOM 765 C C . GLN A 1 97 ? 12.150 -0.420 7.641 1.00 79.50 97 GLN A C 1
ATOM 767 O O . GLN A 1 97 ? 13.335 -0.693 7.801 1.00 79.50 97 GLN A O 1
ATOM 772 N N . MET A 1 98 ? 11.456 -0.808 6.567 1.00 86.88 98 MET A N 1
ATOM 773 C CA . MET A 1 98 ? 12.032 -1.579 5.457 1.00 86.88 98 MET A CA 1
ATOM 774 C C . MET A 1 98 ? 13.238 -0.888 4.807 1.00 86.88 98 MET A C 1
ATOM 776 O O . MET A 1 98 ? 13.325 0.344 4.755 1.00 86.88 98 MET A O 1
ATOM 780 N N . ALA A 1 99 ? 14.154 -1.682 4.264 1.00 91.25 99 ALA A N 1
ATOM 781 C CA . ALA A 1 99 ? 15.212 -1.176 3.402 1.00 91.25 99 ALA A CA 1
ATOM 782 C C . ALA A 1 99 ? 14.637 -0.685 2.060 1.00 91.25 99 ALA A C 1
ATOM 784 O O . ALA A 1 99 ? 13.569 -1.114 1.615 1.00 91.25 99 ALA A O 1
ATOM 785 N N . ASP A 1 100 ? 15.359 0.209 1.379 1.00 93.88 100 ASP A N 1
ATOM 786 C CA . ASP A 1 100 ? 14.921 0.749 0.083 1.00 93.88 100 ASP A CA 1
ATOM 787 C C . ASP A 1 100 ? 14.786 -0.349 -0.991 1.00 93.88 100 ASP A C 1
ATOM 789 O O . ASP A 1 100 ? 13.889 -0.279 -1.829 1.00 93.88 100 ASP A O 1
ATOM 793 N N . SER A 1 101 ? 15.596 -1.412 -0.913 1.00 92.12 101 SER A N 1
ATOM 794 C CA . SER A 1 101 ? 15.502 -2.594 -1.781 1.00 92.12 101 SER A CA 1
ATOM 795 C C . SER A 1 101 ? 14.218 -3.400 -1.567 1.00 92.12 101 SER A C 1
ATOM 797 O O . SER A 1 101 ? 13.596 -3.830 -2.533 1.00 92.12 101 SER A O 1
ATOM 799 N N . GLU A 1 102 ? 13.778 -3.580 -0.323 1.00 92.69 102 GLU A N 1
ATOM 800 C CA . GLU A 1 102 ? 12.544 -4.313 -0.017 1.00 92.69 102 GLU A CA 1
ATOM 801 C C . GLU A 1 102 ? 11.311 -3.522 -0.481 1.00 92.69 102 GLU A C 1
ATOM 803 O O . GLU A 1 102 ? 10.360 -4.079 -1.028 1.00 92.69 102 GLU A O 1
ATOM 808 N N . ARG A 1 103 ? 11.346 -2.190 -0.337 1.00 94.69 103 ARG A N 1
ATOM 809 C CA . ARG A 1 103 ? 10.321 -1.296 -0.901 1.00 94.69 103 ARG A CA 1
ATOM 810 C C . ARG A 1 103 ? 10.275 -1.371 -2.421 1.00 94.69 103 ARG A C 1
ATOM 812 O O . ARG A 1 103 ? 9.190 -1.440 -2.992 1.00 94.69 103 ARG A O 1
ATOM 819 N N . ALA A 1 104 ? 11.441 -1.382 -3.063 1.00 95.81 104 ALA A N 1
ATOM 820 C CA . ALA A 1 104 ? 11.554 -1.534 -4.505 1.00 95.81 104 ALA A CA 1
ATOM 821 C C . ALA A 1 104 ? 10.989 -2.876 -4.993 1.00 95.81 104 ALA A C 1
ATOM 823 O O . ALA A 1 104 ? 10.297 -2.905 -6.004 1.00 95.81 104 ALA A O 1
ATOM 824 N N . GLN A 1 105 ? 11.204 -3.970 -4.259 1.00 93.75 105 GLN A N 1
ATOM 825 C CA . GLN A 1 105 ? 10.613 -5.275 -4.581 1.00 93.75 105 GLN A CA 1
ATOM 826 C C . GLN A 1 105 ? 9.084 -5.261 -4.485 1.00 93.75 105 GLN A C 1
ATOM 828 O O . GLN A 1 105 ? 8.410 -5.781 -5.372 1.00 93.75 105 GLN A O 1
ATOM 833 N N . MET A 1 106 ? 8.519 -4.619 -3.457 1.00 93.69 106 MET A N 1
ATOM 834 C CA . MET A 1 106 ? 7.064 -4.442 -3.373 1.00 93.69 106 MET A CA 1
ATOM 835 C C . MET A 1 106 ? 6.512 -3.614 -4.535 1.00 93.69 106 MET A C 1
ATOM 837 O O . MET A 1 106 ? 5.436 -3.918 -5.047 1.00 93.69 106 MET A O 1
ATOM 841 N N . LEU A 1 107 ? 7.246 -2.583 -4.962 1.00 95.88 107 LEU A N 1
ATOM 842 C CA . LEU A 1 107 ? 6.888 -1.789 -6.133 1.00 95.88 107 LEU A CA 1
ATOM 843 C C . LEU A 1 107 ? 6.976 -2.609 -7.426 1.00 95.88 107 LEU A C 1
ATOM 845 O O . LEU A 1 107 ? 6.070 -2.530 -8.247 1.00 95.88 107 LEU A O 1
ATOM 849 N N . ALA A 1 108 ? 8.015 -3.429 -7.594 1.00 94.31 108 ALA A N 1
ATOM 850 C CA . ALA A 1 108 ? 8.152 -4.323 -8.742 1.00 94.31 108 ALA A CA 1
ATOM 851 C C . ALA A 1 108 ? 6.979 -5.310 -8.834 1.00 94.31 108 ALA A C 1
ATOM 853 O O . ALA A 1 108 ? 6.430 -5.514 -9.912 1.00 94.31 108 ALA A O 1
ATOM 854 N N . GLY A 1 109 ? 6.536 -5.847 -7.691 1.00 92.62 109 GLY A N 1
ATOM 855 C CA . GLY A 1 109 ? 5.405 -6.774 -7.598 1.00 92.62 109 GLY A CA 1
ATOM 856 C C . GLY A 1 109 ? 4.040 -6.192 -7.991 1.00 92.62 109 GLY A C 1
ATOM 857 O O . GLY A 1 109 ? 3.065 -6.936 -8.040 1.00 92.62 109 GLY A O 1
ATOM 858 N N . ARG A 1 110 ? 3.943 -4.885 -8.280 1.00 92.44 110 ARG A N 1
ATOM 859 C CA . ARG A 1 110 ? 2.737 -4.257 -8.859 1.00 92.44 110 ARG A CA 1
ATOM 860 C C . ARG A 1 110 ? 2.556 -4.550 -10.343 1.00 92.44 110 ARG A C 1
ATOM 862 O O . ARG A 1 110 ? 1.485 -4.276 -10.881 1.00 92.44 110 ARG A O 1
ATOM 869 N N . PHE A 1 111 ? 3.593 -5.051 -11.002 1.00 91.88 111 PHE A N 1
ATOM 870 C CA . PHE A 1 111 ? 3.618 -5.250 -12.441 1.00 91.88 111 PHE A CA 1
ATOM 871 C C . PHE A 1 111 ? 3.918 -6.711 -12.768 1.00 91.88 111 PHE A C 1
ATOM 873 O O . PHE A 1 111 ? 4.666 -7.375 -12.055 1.00 91.88 111 PHE A O 1
ATOM 880 N N . ASP A 1 112 ? 3.383 -7.192 -13.889 1.00 86.62 112 ASP A N 1
ATOM 881 C CA . ASP A 1 112 ? 3.616 -8.564 -14.362 1.00 86.62 112 ASP A CA 1
ATOM 882 C C . ASP A 1 112 ? 5.073 -8.797 -14.806 1.00 86.62 112 ASP A C 1
ATOM 884 O O . ASP A 1 112 ? 5.534 -9.931 -14.907 1.00 86.62 112 ASP A O 1
ATOM 888 N N . GLY A 1 113 ? 5.807 -7.715 -15.072 1.00 87.38 113 GLY A N 1
ATOM 889 C CA . GLY A 1 113 ? 7.228 -7.723 -15.389 1.00 87.38 113 GLY A CA 1
ATOM 890 C C . GLY A 1 113 ? 7.793 -6.308 -15.365 1.00 87.38 113 GLY A C 1
ATOM 891 O O . GLY A 1 113 ? 7.090 -5.356 -15.710 1.00 87.38 113 GLY A O 1
ATOM 892 N N . VAL A 1 114 ? 9.058 -6.169 -14.964 1.00 93.31 114 VAL A N 1
ATOM 893 C CA . VAL A 1 114 ? 9.775 -4.888 -14.890 1.00 93.31 114 VAL A CA 1
ATOM 894 C C . VAL A 1 114 ? 11.196 -5.078 -15.406 1.00 93.31 114 VAL A C 1
ATOM 896 O O . VAL A 1 114 ? 11.889 -5.989 -14.963 1.00 93.31 114 VAL A O 1
ATOM 899 N N . CYS A 1 115 ? 11.642 -4.202 -16.301 1.00 92.69 115 CYS A N 1
ATOM 900 C CA . CYS A 1 115 ? 13.033 -4.130 -16.742 1.00 92.69 115 CYS A CA 1
ATOM 901 C C . CYS A 1 115 ? 13.492 -2.674 -16.878 1.00 92.69 115 CYS A C 1
ATOM 903 O O . CYS A 1 115 ? 12.676 -1.747 -16.882 1.00 92.69 115 CYS A O 1
ATOM 905 N N . VAL A 1 116 ? 14.801 -2.459 -16.985 1.00 92.50 116 VAL A N 1
ATOM 906 C CA . VAL A 1 116 ? 15.400 -1.131 -17.171 1.00 92.50 116 VAL A CA 1
ATOM 907 C C . VAL A 1 116 ? 16.144 -1.060 -18.498 1.00 92.50 116 VAL A C 1
ATOM 909 O O . VAL A 1 116 ? 16.930 -1.942 -18.834 1.00 92.50 116 VAL A O 1
ATOM 912 N N . HIS A 1 117 ? 15.911 -0.007 -19.278 1.00 88.12 117 HIS A N 1
ATOM 913 C CA . HIS A 1 117 ? 16.694 0.217 -20.489 1.00 88.12 117 HIS A CA 1
ATOM 914 C C . HIS A 1 117 ? 18.127 0.630 -20.102 1.00 88.12 117 HIS A C 1
ATOM 916 O O . HIS A 1 117 ? 18.282 1.645 -19.418 1.00 88.12 117 HIS A O 1
ATOM 922 N N . PRO A 1 118 ? 19.175 -0.090 -20.545 1.00 82.12 118 PRO A N 1
ATOM 923 C CA . PRO A 1 118 ? 20.532 0.061 -20.008 1.00 82.12 118 PRO A CA 1
ATOM 924 C C . PRO A 1 118 ? 21.138 1.453 -20.232 1.00 82.12 118 PRO A C 1
ATOM 926 O O . PRO A 1 118 ? 21.899 1.929 -19.400 1.00 82.12 118 PRO A O 1
ATOM 929 N N . GLU A 1 119 ? 20.790 2.123 -21.334 1.00 82.44 119 GLU A N 1
ATOM 930 C CA . GLU A 1 119 ? 21.359 3.440 -21.662 1.00 82.44 119 GLU A CA 1
ATOM 931 C C . GLU A 1 119 ? 20.551 4.626 -21.122 1.00 82.44 119 GLU A C 1
ATOM 933 O O . GLU A 1 119 ? 21.116 5.658 -20.776 1.00 82.44 119 GLU A O 1
ATOM 938 N N . SER A 1 120 ? 19.221 4.512 -21.086 1.00 86.38 120 SER A N 1
ATOM 939 C CA . SER A 1 120 ? 18.328 5.630 -20.753 1.00 86.38 120 SER A CA 1
ATOM 940 C C . SER A 1 120 ? 17.827 5.572 -19.315 1.00 86.38 120 SER A C 1
ATOM 942 O O . SER A 1 120 ? 17.188 6.517 -18.859 1.00 86.38 120 SER A O 1
ATOM 944 N N . GLU A 1 121 ? 18.074 4.456 -18.620 1.00 88.00 121 GLU A N 1
ATOM 945 C CA . GLU A 1 121 ? 17.573 4.150 -17.276 1.00 88.00 121 GLU A CA 1
ATOM 946 C C . GLU A 1 121 ? 16.039 4.200 -17.158 1.00 88.00 121 GLU A C 1
ATOM 948 O O . GLU A 1 121 ? 15.476 4.224 -16.058 1.00 88.00 121 GLU A O 1
ATOM 953 N N . ILE A 1 122 ? 15.333 4.212 -18.295 1.00 91.31 122 ILE A N 1
ATOM 954 C CA . ILE A 1 122 ? 13.875 4.222 -18.324 1.00 91.31 122 ILE A CA 1
ATOM 955 C C . ILE A 1 122 ? 13.380 2.830 -17.949 1.00 91.31 122 ILE A C 1
ATOM 957 O O . ILE A 1 122 ? 13.682 1.831 -18.611 1.00 91.31 122 ILE A O 1
ATOM 961 N N . VAL A 1 123 ? 12.568 2.786 -16.898 1.00 93.69 123 VAL A N 1
ATOM 962 C CA . VAL A 1 123 ? 11.872 1.575 -16.472 1.00 93.69 123 VAL A CA 1
ATOM 963 C C . VAL A 1 123 ? 10.768 1.260 -17.469 1.00 93.69 123 VAL A C 1
ATOM 965 O O . VAL A 1 123 ? 9.961 2.125 -17.813 1.00 93.69 123 VAL A O 1
ATOM 968 N N . HIS A 1 124 ? 10.720 0.011 -17.907 1.00 92.38 124 HIS A N 1
ATOM 969 C CA . HIS A 1 124 ? 9.639 -0.532 -18.706 1.00 92.38 124 HIS A CA 1
ATOM 970 C C . HIS A 1 124 ? 8.907 -1.594 -17.900 1.00 92.38 124 HIS A C 1
ATOM 972 O O . HIS A 1 124 ? 9.528 -2.392 -17.198 1.00 92.38 124 HIS A O 1
ATOM 978 N N . VAL A 1 125 ? 7.584 -1.614 -18.017 1.00 91.38 125 VAL A N 1
ATOM 979 C CA . VAL A 1 125 ? 6.747 -2.628 -17.373 1.00 91.38 125 VAL A CA 1
ATOM 980 C C . VAL A 1 125 ? 5.942 -3.388 -18.414 1.00 91.38 125 VAL A C 1
ATOM 982 O O . VAL A 1 125 ? 5.554 -2.831 -19.444 1.00 91.38 125 VAL A O 1
ATOM 985 N N . TRP A 1 126 ? 5.698 -4.665 -18.151 1.00 85.44 126 TRP A N 1
ATOM 986 C CA . TRP A 1 126 ? 4.914 -5.516 -19.033 1.00 85.44 126 TRP A CA 1
ATOM 987 C C . TRP A 1 126 ? 3.424 -5.238 -18.849 1.00 85.44 126 TRP A C 1
ATOM 989 O O . TRP A 1 126 ? 2.902 -5.321 -17.737 1.00 85.44 126 TRP A O 1
ATOM 999 N N . ARG A 1 127 ? 2.730 -4.894 -19.938 1.00 84.56 127 ARG A N 1
ATOM 1000 C CA . ARG A 1 127 ? 1.279 -4.663 -19.952 1.00 84.56 127 ARG A CA 1
ATOM 1001 C C . ARG A 1 127 ? 0.674 -5.331 -21.170 1.00 84.56 127 ARG A C 1
ATOM 1003 O O . ARG A 1 127 ? 0.895 -4.892 -22.292 1.00 84.56 127 ARG A O 1
ATOM 1010 N N . GLY A 1 128 ? -0.103 -6.389 -20.950 1.00 76.81 128 GLY A N 1
ATOM 1011 C CA . GLY A 1 128 ? -0.927 -6.989 -22.003 1.00 76.81 128 GLY A CA 1
ATOM 1012 C C . GLY A 1 128 ? -0.154 -7.426 -23.252 1.00 76.81 128 GLY A C 1
ATOM 1013 O O . GLY A 1 128 ? -0.670 -7.276 -24.355 1.00 76.81 128 GLY A O 1
ATOM 1014 N N . GLY A 1 129 ? 1.070 -7.942 -23.099 1.00 75.81 129 GLY A N 1
ATOM 1015 C CA . GLY A 1 129 ? 1.863 -8.444 -24.227 1.00 75.81 129 GLY A CA 1
ATOM 1016 C C . GLY A 1 129 ? 2.925 -7.484 -24.766 1.00 75.81 129 GLY A C 1
ATOM 1017 O O . GLY A 1 129 ? 3.638 -7.848 -25.698 1.00 75.81 129 GLY A O 1
ATOM 1018 N N . VAL A 1 130 ? 3.034 -6.270 -24.219 1.00 77.94 130 VAL A N 1
ATOM 1019 C CA . VAL A 1 130 ? 4.007 -5.266 -24.667 1.00 77.94 130 VAL A CA 1
ATOM 1020 C C . VAL A 1 130 ? 4.766 -4.650 -23.492 1.00 77.94 130 VAL A C 1
ATOM 1022 O O . VAL A 1 130 ? 4.219 -4.463 -22.403 1.00 77.94 130 VAL A O 1
ATOM 1025 N N . TRP A 1 131 ? 6.036 -4.309 -23.720 1.00 85.31 131 TRP A N 1
ATOM 1026 C CA . TRP A 1 131 ? 6.832 -3.502 -22.795 1.00 85.31 131 TRP A CA 1
ATOM 1027 C C . TRP A 1 131 ? 6.484 -2.025 -22.977 1.00 85.31 131 TRP A C 1
ATOM 1029 O O . TRP A 1 131 ? 6.676 -1.465 -24.055 1.00 85.31 131 TRP A O 1
ATOM 1039 N N . CYS A 1 132 ? 5.980 -1.381 -21.926 1.00 85.94 132 CYS A N 1
ATOM 1040 C CA . CYS A 1 132 ? 5.629 0.037 -21.943 1.00 85.94 132 CYS A CA 1
ATOM 1041 C C . CYS A 1 132 ? 6.607 0.843 -21.080 1.00 85.94 132 CYS A C 1
ATOM 1043 O O . CYS A 1 132 ? 6.808 0.465 -19.923 1.00 85.94 132 CYS A O 1
ATOM 1045 N N . PRO A 1 133 ? 7.171 1.962 -21.575 1.00 92.19 133 PRO A N 1
ATOM 1046 C CA . PRO A 1 133 ? 7.964 2.856 -20.740 1.00 92.19 133 PRO A CA 1
ATOM 1047 C C . PRO A 1 133 ? 7.084 3.483 -19.656 1.00 92.19 133 PRO A C 1
ATOM 1049 O O . PRO A 1 133 ? 5.954 3.901 -19.919 1.00 92.19 133 PRO A O 1
ATOM 1052 N N . VAL A 1 134 ? 7.618 3.579 -18.442 1.00 94.00 134 VAL A N 1
ATOM 1053 C CA . VAL A 1 134 ? 6.930 4.141 -17.279 1.00 94.00 134 VAL A CA 1
ATOM 1054 C C . VAL A 1 134 ? 7.725 5.312 -16.728 1.00 94.00 134 VAL A C 1
ATOM 1056 O O . VAL A 1 134 ? 8.939 5.251 -16.542 1.00 94.00 134 VAL A O 1
ATOM 1059 N N . SER A 1 135 ? 7.025 6.408 -16.446 1.00 94.81 135 SER A N 1
ATOM 1060 C CA . SER A 1 135 ? 7.651 7.593 -15.862 1.00 94.81 135 SER A CA 1
ATOM 1061 C C . SER A 1 135 ? 7.959 7.406 -14.372 1.00 94.81 135 SER A C 1
ATOM 1063 O O . SER A 1 135 ? 7.215 6.751 -13.641 1.00 94.81 135 SER A O 1
ATOM 1065 N N . THR A 1 136 ? 8.984 8.099 -13.867 1.00 94.81 136 THR A N 1
ATOM 1066 C CA . THR A 1 136 ? 9.282 8.173 -12.422 1.00 94.81 136 THR A CA 1
ATOM 1067 C C . THR A 1 136 ? 8.073 8.622 -11.597 1.00 94.81 136 THR A C 1
ATOM 1069 O O . THR A 1 136 ? 7.881 8.167 -10.470 1.00 94.81 136 THR A O 1
ATOM 1072 N N . MET A 1 137 ? 7.236 9.510 -12.146 1.00 95.81 137 MET A N 1
ATOM 1073 C CA . MET A 1 137 ? 6.021 9.989 -11.481 1.00 95.81 137 MET A CA 1
ATOM 1074 C C . MET A 1 137 ? 4.990 8.871 -11.306 1.00 95.81 137 MET A C 1
ATOM 1076 O O . MET A 1 137 ? 4.357 8.783 -10.259 1.00 95.81 137 MET A O 1
ATOM 1080 N N . GLU A 1 138 ? 4.821 8.018 -12.311 1.00 96.25 138 GLU A N 1
ATOM 1081 C CA . GLU A 1 138 ? 3.900 6.883 -12.249 1.00 96.25 138 GLU A CA 1
ATOM 1082 C C . GLU A 1 138 ? 4.389 5.834 -11.245 1.00 96.25 138 GLU A C 1
ATOM 1084 O O . GLU A 1 138 ? 3.633 5.460 -10.353 1.00 96.25 138 GLU A O 1
ATOM 1089 N N . LEU A 1 139 ? 5.681 5.488 -11.269 1.00 97.06 139 LEU A N 1
ATOM 1090 C CA . LEU A 1 139 ? 6.298 4.626 -10.250 1.00 97.06 139 LEU A CA 1
ATOM 1091 C C . LEU A 1 139 ? 6.141 5.199 -8.833 1.00 97.06 139 LEU A C 1
ATOM 1093 O O . LEU A 1 139 ? 5.827 4.478 -7.888 1.00 97.06 139 LEU A O 1
ATOM 1097 N N . SER A 1 140 ? 6.304 6.516 -8.680 1.00 97.00 140 SER A N 1
ATOM 1098 C CA . SER A 1 140 ? 6.097 7.195 -7.397 1.00 97.00 140 SER A CA 1
ATOM 1099 C C . SER A 1 140 ? 4.644 7.098 -6.927 1.00 97.00 140 SER A C 1
ATOM 1101 O O . SER A 1 140 ? 4.403 6.931 -5.733 1.00 97.00 140 SER A O 1
ATOM 1103 N N . ARG A 1 141 ? 3.668 7.195 -7.841 1.00 96.19 141 ARG A N 1
ATOM 1104 C CA . ARG A 1 141 ? 2.239 7.051 -7.517 1.00 96.19 141 ARG A CA 1
ATOM 1105 C C . ARG A 1 141 ? 1.899 5.632 -7.083 1.00 96.19 141 ARG A C 1
ATOM 1107 O O . ARG A 1 141 ? 1.197 5.484 -6.088 1.00 96.19 141 ARG A O 1
ATOM 1114 N N . GLU A 1 142 ? 2.438 4.624 -7.760 1.00 96.50 142 GLU A N 1
ATOM 1115 C CA . GLU A 1 142 ? 2.276 3.224 -7.352 1.00 96.50 142 GLU A CA 1
ATOM 1116 C C . GLU A 1 142 ? 2.893 2.968 -5.974 1.00 96.50 142 GLU A C 1
ATOM 1118 O O . GLU A 1 142 ? 2.265 2.359 -5.107 1.00 96.50 142 GLU A O 1
ATOM 1123 N N . MET A 1 143 ? 4.071 3.534 -5.695 1.00 96.19 143 MET A N 1
ATOM 1124 C CA . MET A 1 143 ? 4.658 3.439 -4.358 1.00 96.19 143 MET A CA 1
ATOM 1125 C C . MET A 1 143 ? 3.779 4.121 -3.298 1.00 96.19 143 MET A C 1
ATOM 1127 O O . MET A 1 143 ? 3.570 3.583 -2.212 1.00 96.19 143 MET A O 1
ATOM 1131 N N . VAL A 1 144 ? 3.212 5.292 -3.600 1.00 94.81 144 VAL A N 1
ATOM 1132 C CA . VAL A 1 144 ? 2.264 5.978 -2.704 1.00 94.81 144 VAL A CA 1
ATOM 1133 C C . VAL A 1 144 ? 0.989 5.157 -2.480 1.00 94.81 144 VAL A C 1
ATOM 1135 O O . VAL A 1 144 ? 0.467 5.154 -1.360 1.00 94.81 144 VAL A O 1
ATOM 1138 N N . ALA A 1 145 ? 0.500 4.443 -3.496 1.00 91.75 145 ALA A N 1
ATOM 1139 C CA . ALA A 1 145 ? -0.627 3.525 -3.356 1.00 91.75 145 ALA A CA 1
ATOM 1140 C C . ALA A 1 145 ? -0.292 2.395 -2.370 1.00 91.75 145 ALA A C 1
ATOM 1142 O O . ALA A 1 145 ? -1.058 2.177 -1.431 1.00 91.75 145 ALA A O 1
ATOM 1143 N N . ILE A 1 146 ? 0.899 1.787 -2.476 1.00 90.31 146 ILE A N 1
ATOM 1144 C CA . ILE A 1 146 ? 1.393 0.788 -1.508 1.00 90.31 146 ILE A CA 1
ATOM 1145 C C . ILE A 1 146 ? 1.377 1.354 -0.083 1.00 90.31 146 ILE A C 1
ATOM 1147 O O . ILE A 1 146 ? 0.830 0.728 0.825 1.00 90.31 146 ILE A O 1
ATOM 1151 N N . TYR A 1 147 ? 1.929 2.552 0.130 1.00 89.69 147 TYR A N 1
ATOM 1152 C CA . TYR A 1 147 ? 1.922 3.189 1.453 1.00 89.69 147 TYR A CA 1
ATOM 1153 C C . TYR A 1 147 ? 0.500 3.440 1.974 1.00 89.69 147 TYR A C 1
ATOM 1155 O O . TYR A 1 147 ? 0.229 3.221 3.154 1.00 89.69 147 TYR A O 1
ATOM 1163 N N . SER A 1 148 ? -0.410 3.875 1.101 1.00 84.19 148 SER A N 1
ATOM 1164 C CA . SER A 1 148 ? -1.803 4.166 1.458 1.00 84.19 148 SER A CA 1
ATOM 1165 C C . SER A 1 148 ? -2.572 2.904 1.852 1.00 84.19 148 SER A C 1
ATOM 1167 O O . SER A 1 148 ? -3.284 2.913 2.855 1.00 84.19 148 SER A O 1
ATOM 1169 N N . GLU A 1 149 ? -2.387 1.804 1.123 1.00 82.44 149 GLU A N 1
ATOM 1170 C CA . GLU A 1 149 ? -2.983 0.499 1.438 1.00 8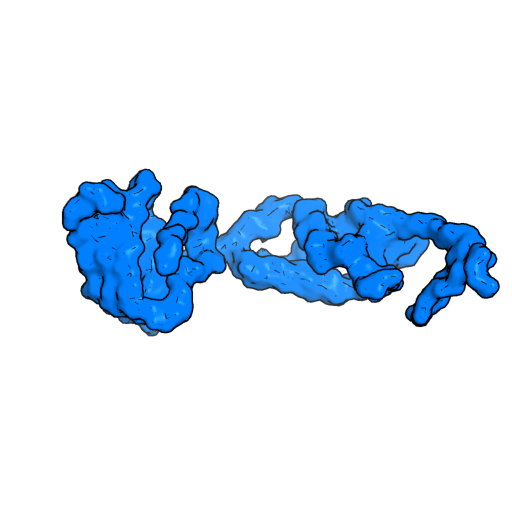2.44 149 GLU A CA 1
ATOM 1171 C C . GLU A 1 149 ? -2.527 -0.035 2.800 1.00 82.44 149 GLU A C 1
ATOM 1173 O O . GLU A 1 149 ? -3.332 -0.570 3.559 1.00 82.44 149 GLU A O 1
ATOM 1178 N N . HIS A 1 150 ? -1.262 0.199 3.157 1.00 80.44 150 HIS A N 1
ATOM 1179 C CA . HIS A 1 150 ? -0.706 -0.175 4.460 1.00 80.44 150 HIS A CA 1
ATOM 1180 C C . HIS A 1 150 ? -0.956 0.875 5.552 1.00 80.44 150 HIS A C 1
ATOM 1182 O O . HIS A 1 150 ? -0.449 0.736 6.665 1.00 80.44 150 HIS A O 1
ATOM 1188 N N . ARG A 1 151 ? -1.708 1.948 5.255 1.00 74.69 151 ARG A N 1
ATOM 1189 C CA . ARG A 1 151 ? -1.935 3.098 6.155 1.00 74.69 151 ARG A CA 1
ATOM 1190 C C . ARG A 1 151 ? -0.635 3.658 6.752 1.00 74.69 151 ARG A C 1
ATOM 1192 O O . ARG A 1 151 ? -0.589 4.113 7.897 1.00 74.69 151 ARG A O 1
ATOM 1199 N N . ALA A 1 152 ? 0.438 3.615 5.972 1.00 82.25 152 ALA A N 1
ATOM 1200 C CA . ALA A 1 152 ? 1.762 4.065 6.356 1.00 82.25 152 ALA A CA 1
ATOM 1201 C C . ALA A 1 152 ? 2.015 5.485 5.831 1.00 82.25 152 ALA A C 1
ATOM 1203 O O . ALA A 1 152 ? 1.619 5.858 4.727 1.00 82.25 152 ALA A O 1
ATOM 1204 N N . THR A 1 153 ? 2.718 6.298 6.617 1.00 82.38 153 THR A N 1
ATOM 1205 C CA . THR A 1 153 ? 3.198 7.605 6.149 1.00 82.38 153 THR A CA 1
ATOM 1206 C C . THR A 1 153 ? 4.479 7.458 5.346 1.00 82.38 153 THR A C 1
ATOM 1208 O O . THR A 1 153 ? 5.327 6.631 5.675 1.00 82.38 153 THR A O 1
ATOM 1211 N N . PHE A 1 154 ? 4.668 8.336 4.368 1.00 88.81 154 PHE A N 1
ATOM 1212 C CA . PHE A 1 154 ? 5.879 8.405 3.561 1.00 88.81 154 PHE A CA 1
ATOM 1213 C C . PHE A 1 154 ? 6.443 9.824 3.529 1.00 88.81 154 PHE A C 1
ATOM 1215 O O . PHE A 1 154 ? 5.755 10.807 3.808 1.00 88.81 154 PHE A O 1
ATOM 1222 N N . SER A 1 155 ? 7.712 9.927 3.147 1.00 91.56 155 SER A N 1
ATOM 1223 C CA . SER A 1 155 ? 8.330 11.189 2.747 1.00 91.56 155 SER A CA 1
ATOM 1224 C C . SER A 1 155 ? 8.675 11.133 1.264 1.00 91.56 155 SER A C 1
ATOM 1226 O O . SER A 1 155 ? 8.897 10.053 0.716 1.00 91.56 155 SER A O 1
ATOM 1228 N N . LYS A 1 156 ? 8.803 12.300 0.622 1.00 93.62 156 LYS A N 1
ATOM 1229 C CA . LYS A 1 156 ? 9.262 12.388 -0.774 1.00 93.62 156 LYS A CA 1
ATOM 1230 C C . LYS A 1 156 ? 10.584 11.640 -0.991 1.00 93.62 156 LYS A C 1
ATOM 1232 O O . LYS A 1 156 ? 10.747 10.967 -1.999 1.00 93.62 156 LYS A O 1
ATOM 1237 N N . ARG A 1 157 ? 11.507 11.725 -0.025 1.00 94.38 157 ARG A N 1
ATOM 1238 C CA . ARG A 1 157 ? 12.802 11.037 -0.085 1.00 94.38 157 ARG A CA 1
ATOM 1239 C C . ARG A 1 157 ? 12.640 9.520 -0.127 1.00 94.38 157 ARG A C 1
ATOM 1241 O O . ARG A 1 157 ? 13.270 8.883 -0.953 1.00 94.38 157 ARG A O 1
ATOM 1248 N N . VAL A 1 158 ? 11.795 8.959 0.735 1.00 93.94 158 VAL A N 1
ATOM 1249 C CA . VAL A 1 158 ? 11.601 7.503 0.808 1.00 93.94 158 VAL A CA 1
ATOM 1250 C C . VAL A 1 158 ? 10.955 6.961 -0.469 1.00 93.94 158 VAL A C 1
ATOM 1252 O O . VAL A 1 158 ? 11.373 5.921 -0.964 1.00 93.94 158 VAL A O 1
ATOM 1255 N N . ILE A 1 159 ? 9.997 7.695 -1.045 1.00 95.88 159 ILE A N 1
ATOM 1256 C CA . ILE A 1 159 ? 9.402 7.328 -2.338 1.00 95.88 159 ILE A CA 1
ATOM 1257 C C . ILE A 1 159 ? 10.459 7.348 -3.446 1.00 95.88 159 ILE A C 1
ATOM 1259 O O . ILE A 1 159 ? 10.607 6.364 -4.162 1.00 95.88 159 ILE A O 1
ATOM 1263 N N . ASN A 1 160 ? 11.235 8.430 -3.547 1.00 96.00 160 ASN A N 1
ATOM 1264 C CA . ASN A 1 160 ? 12.288 8.539 -4.555 1.00 96.00 160 ASN A CA 1
ATOM 1265 C C . ASN A 1 160 ? 13.330 7.423 -4.413 1.00 96.00 160 ASN A C 1
ATOM 1267 O O . ASN A 1 160 ? 13.691 6.800 -5.403 1.00 96.00 160 ASN A O 1
ATOM 1271 N N . ASN A 1 161 ? 13.778 7.140 -3.190 1.00 96.44 161 ASN A N 1
ATOM 1272 C CA . ASN A 1 161 ? 14.755 6.090 -2.931 1.00 96.44 161 ASN A CA 1
ATOM 1273 C C . ASN A 1 161 ? 14.253 4.705 -3.356 1.00 96.44 161 ASN A C 1
ATOM 1275 O O . ASN A 1 161 ? 15.017 3.946 -3.939 1.00 96.44 161 ASN A O 1
ATOM 1279 N N . ALA A 1 162 ? 12.983 4.381 -3.096 1.00 96.56 162 ALA A N 1
ATOM 1280 C CA . ALA A 1 162 ? 12.395 3.117 -3.533 1.00 96.56 162 ALA A CA 1
ATOM 1281 C C . ALA A 1 162 ? 12.346 3.010 -5.068 1.00 96.56 162 ALA A C 1
ATOM 1283 O O . ALA A 1 162 ? 12.627 1.951 -5.621 1.00 96.56 162 ALA A O 1
ATOM 1284 N N . VAL A 1 163 ? 12.038 4.110 -5.766 1.00 96.88 163 VAL A N 1
ATOM 1285 C CA . VAL A 1 163 ? 12.024 4.148 -7.238 1.00 96.88 163 VAL A CA 1
ATOM 1286 C C . VAL A 1 163 ? 13.434 4.031 -7.826 1.00 96.88 163 VAL A C 1
ATOM 1288 O O . VAL A 1 163 ? 13.623 3.325 -8.811 1.00 96.88 163 VAL A O 1
ATOM 1291 N N . GLU A 1 164 ? 14.438 4.670 -7.229 1.00 96.69 164 GLU A N 1
ATOM 1292 C CA . GLU A 1 164 ? 15.829 4.508 -7.674 1.00 96.69 164 GLU A CA 1
ATOM 1293 C C . GLU A 1 164 ? 16.352 3.097 -7.381 1.00 96.69 164 GLU A C 1
ATOM 1295 O O . GLU A 1 164 ? 16.973 2.476 -8.240 1.00 96.69 164 GLU A O 1
ATOM 1300 N N . ALA A 1 165 ? 16.031 2.535 -6.213 1.00 96.94 165 ALA A N 1
ATOM 1301 C CA . ALA A 1 165 ? 16.359 1.150 -5.898 1.00 96.94 165 ALA A CA 1
ATOM 1302 C C . ALA A 1 165 ? 15.685 0.165 -6.870 1.00 96.94 165 ALA A C 1
ATOM 1304 O O . ALA A 1 165 ? 16.314 -0.823 -7.242 1.00 96.94 165 ALA A O 1
ATOM 1305 N N . LEU A 1 166 ? 14.464 0.454 -7.346 1.00 96.50 166 LEU A N 1
ATOM 1306 C CA . LEU A 1 166 ? 13.793 -0.346 -8.377 1.00 96.50 166 LEU A CA 1
ATOM 1307 C C . LEU A 1 166 ? 14.627 -0.441 -9.655 1.00 96.50 166 LEU A C 1
ATOM 1309 O O . LEU A 1 166 ? 14.792 -1.538 -10.178 1.00 96.50 166 LEU A O 1
ATOM 1313 N N . LYS A 1 167 ? 15.184 0.675 -10.137 1.00 94.12 167 LYS A N 1
ATOM 1314 C CA . LYS A 1 167 ? 16.027 0.673 -11.344 1.00 94.12 167 LYS A CA 1
ATOM 1315 C C . LYS A 1 167 ? 17.271 -0.198 -11.187 1.00 94.12 167 LYS A C 1
ATOM 1317 O O . LYS A 1 167 ? 17.718 -0.786 -12.160 1.00 94.12 167 LYS A O 1
ATOM 1322 N N . VAL A 1 168 ? 17.820 -0.270 -9.973 1.00 94.06 168 VAL A N 1
ATOM 1323 C CA . VAL A 1 168 ? 19.019 -1.066 -9.670 1.00 94.06 168 VAL A CA 1
ATOM 1324 C C . VAL A 1 168 ? 18.706 -2.561 -9.601 1.00 94.06 168 VAL A C 1
ATOM 1326 O O . VAL A 1 168 ? 19.532 -3.367 -10.018 1.00 94.06 168 VAL A O 1
ATOM 1329 N N . ILE A 1 169 ? 17.544 -2.944 -9.059 1.00 93.12 169 ILE A N 1
ATOM 1330 C CA . ILE A 1 169 ? 17.164 -4.362 -8.928 1.00 93.12 169 ILE A CA 1
ATOM 1331 C C . ILE A 1 169 ? 16.481 -4.927 -10.177 1.00 93.12 169 ILE A C 1
ATOM 1333 O O . ILE A 1 169 ? 16.442 -6.145 -10.334 1.00 93.12 169 ILE A O 1
ATOM 1337 N N . ALA A 1 170 ? 15.893 -4.074 -11.020 1.00 90.94 170 ALA A N 1
ATOM 1338 C CA . ALA A 1 170 ? 15.233 -4.496 -12.246 1.00 90.94 170 ALA A CA 1
ATOM 1339 C C . ALA A 1 170 ? 16.258 -5.069 -13.230 1.00 90.94 170 ALA A C 1
ATOM 1341 O O . ALA A 1 170 ? 17.357 -4.536 -13.386 1.00 90.94 170 ALA A O 1
ATOM 1342 N N . GLU A 1 171 ? 15.884 -6.144 -13.920 1.00 88.94 171 GLU A N 1
ATOM 1343 C CA . GLU A 1 171 ? 16.754 -6.735 -14.930 1.00 88.94 171 GLU A CA 1
ATOM 1344 C C . GLU A 1 171 ? 16.972 -5.747 -16.089 1.00 88.94 171 GLU A C 1
ATOM 1346 O O . GLU A 1 171 ? 16.028 -5.056 -16.499 1.00 88.94 171 GLU A O 1
ATOM 1351 N N . PRO A 1 172 ? 18.192 -5.653 -16.647 1.00 87.62 172 PRO A N 1
ATOM 1352 C CA . PRO A 1 172 ? 18.414 -4.905 -17.874 1.00 87.62 172 PRO A CA 1
ATOM 1353 C C . PRO A 1 172 ? 17.538 -5.464 -18.995 1.00 87.62 172 PRO A C 1
ATOM 1355 O O . PRO A 1 172 ? 17.433 -6.679 -19.166 1.00 87.62 172 PRO A O 1
ATOM 1358 N N . MET A 1 173 ? 16.919 -4.579 -19.774 1.0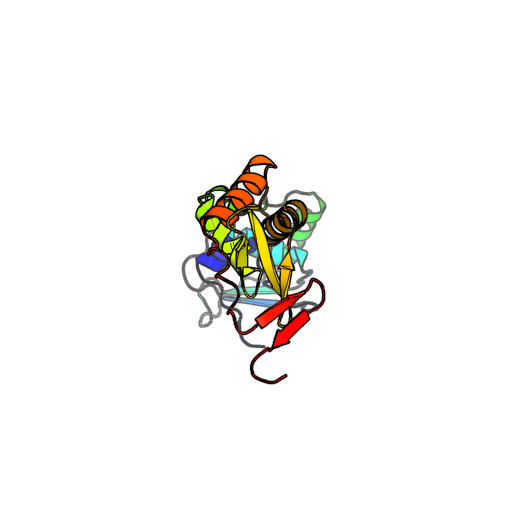0 83.38 173 MET A N 1
ATOM 1359 C CA . MET A 1 173 ? 16.199 -4.969 -20.979 1.00 83.38 173 MET A CA 1
ATOM 1360 C C . MET A 1 173 ? 17.169 -5.724 -21.894 1.00 83.38 173 MET A C 1
ATOM 1362 O O . MET A 1 173 ? 18.226 -5.199 -22.249 1.00 83.38 173 MET A O 1
ATOM 1366 N N . GLY A 1 174 ? 16.823 -6.973 -22.215 1.00 69.31 174 GLY A N 1
ATOM 1367 C CA . GLY A 1 174 ? 17.642 -7.820 -23.075 1.00 69.31 174 GLY A CA 1
ATOM 1368 C C . GLY A 1 174 ? 17.811 -7.219 -24.467 1.00 69.31 174 GLY A C 1
ATOM 1369 O O . GLY A 1 174 ? 17.018 -6.376 -24.893 1.00 69.31 174 GLY A O 1
ATOM 1370 N N . GLU A 1 175 ? 18.838 -7.672 -25.187 1.00 62.34 175 GLU A N 1
ATOM 1371 C CA . GLU A 1 175 ? 18.991 -7.285 -26.586 1.00 62.34 175 GLU A CA 1
ATOM 1372 C C . GLU A 1 175 ? 17.726 -7.680 -27.360 1.00 62.34 175 GLU A C 1
ATOM 1374 O O . GLU A 1 175 ? 17.208 -8.790 -27.160 1.00 62.34 175 GLU A O 1
ATOM 1379 N N . PRO A 1 176 ? 17.193 -6.792 -28.220 1.00 58.41 176 PRO A N 1
ATOM 1380 C CA . PRO A 1 176 ? 16.097 -7.165 -29.093 1.00 58.41 176 PRO A CA 1
ATOM 1381 C C . PRO A 1 176 ? 16.529 -8.416 -29.854 1.00 58.41 176 PRO A C 1
ATOM 1383 O O . PRO A 1 176 ? 17.588 -8.437 -30.481 1.00 58.41 176 PRO A O 1
ATOM 1386 N N . SER A 1 177 ? 15.732 -9.484 -29.751 1.00 57.59 177 SER A N 1
ATOM 1387 C CA . SER A 1 177 ? 15.944 -10.672 -30.571 1.00 57.59 177 SER A CA 1
ATOM 1388 C C . SER A 1 177 ? 16.080 -10.191 -32.012 1.00 57.59 177 SER A C 1
ATOM 1390 O O . SER A 1 177 ? 15.204 -9.471 -32.480 1.00 57.59 177 SER A O 1
ATOM 1392 N N . GLY A 1 178 ? 17.165 -10.548 -32.710 1.00 57.00 178 GLY A N 1
ATOM 1393 C CA . GLY A 1 178 ? 17.404 -10.095 -34.091 1.00 57.00 178 GLY A CA 1
ATOM 1394 C C . GLY A 1 178 ? 16.286 -10.474 -35.073 1.00 57.00 178 GLY A C 1
ATOM 1395 O O . GLY A 1 178 ? 16.270 -10.005 -36.204 1.00 57.00 178 GLY A O 1
ATOM 1396 N N . ASP A 1 179 ? 15.349 -11.300 -34.614 1.00 62.72 179 ASP A N 1
ATOM 1397 C CA . ASP A 1 179 ? 14.158 -11.766 -35.303 1.00 62.72 179 ASP A CA 1
ATOM 1398 C C . ASP A 1 179 ? 12.906 -10.919 -35.022 1.00 62.72 179 ASP A C 1
ATOM 1400 O O . ASP A 1 179 ? 11.867 -11.158 -35.621 1.00 62.72 179 ASP A O 1
ATOM 1404 N N . LEU A 1 180 ? 12.962 -9.951 -34.106 1.00 61.41 180 LEU A N 1
ATOM 1405 C CA . LEU A 1 180 ? 11.850 -9.074 -33.751 1.00 61.41 180 LEU A CA 1
ATOM 1406 C C . LEU A 1 180 ? 12.291 -7.621 -33.893 1.00 61.41 180 LEU A C 1
ATOM 1408 O O . LEU A 1 180 ? 13.193 -7.164 -33.194 1.00 61.41 180 LEU A O 1
ATOM 1412 N N . LEU A 1 181 ? 11.624 -6.877 -34.775 1.00 63.59 181 LEU A N 1
ATOM 1413 C CA . LEU A 1 181 ? 11.835 -5.442 -34.935 1.00 63.59 181 LEU A CA 1
ATOM 1414 C C . LEU A 1 181 ? 10.764 -4.678 -34.136 1.00 63.59 181 LEU A C 1
ATOM 1416 O O . LEU A 1 181 ? 9.605 -4.636 -34.562 1.00 63.59 181 LEU A O 1
ATOM 1420 N N . PRO A 1 182 ? 11.099 -4.100 -32.970 1.00 59.78 182 PRO A N 1
ATOM 1421 C CA . PRO A 1 182 ? 10.135 -3.375 -32.154 1.00 59.78 182 PRO A CA 1
ATOM 1422 C C . PRO A 1 182 ? 9.837 -1.974 -32.712 1.00 59.78 182 PRO A C 1
ATOM 1424 O O . PRO A 1 182 ? 10.710 -1.281 -33.232 1.00 59.78 182 PRO A O 1
ATOM 1427 N N . PHE A 1 183 ? 8.594 -1.536 -32.531 1.00 64.38 183 PHE A N 1
ATOM 1428 C CA . PHE A 1 183 ? 8.074 -0.202 -32.823 1.00 64.38 183 PHE A CA 1
ATOM 1429 C C . PHE A 1 183 ? 7.323 0.335 -31.597 1.00 64.38 183 PHE A C 1
ATOM 1431 O O . PHE A 1 183 ? 6.894 -0.421 -30.729 1.00 64.38 183 PHE A O 1
ATOM 1438 N N . ALA A 1 184 ? 7.074 1.647 -31.546 1.00 46.66 184 ALA A N 1
ATOM 1439 C CA . ALA A 1 184 ? 6.310 2.262 -30.452 1.00 46.66 184 ALA A CA 1
ATOM 1440 C C . ALA A 1 184 ? 4.870 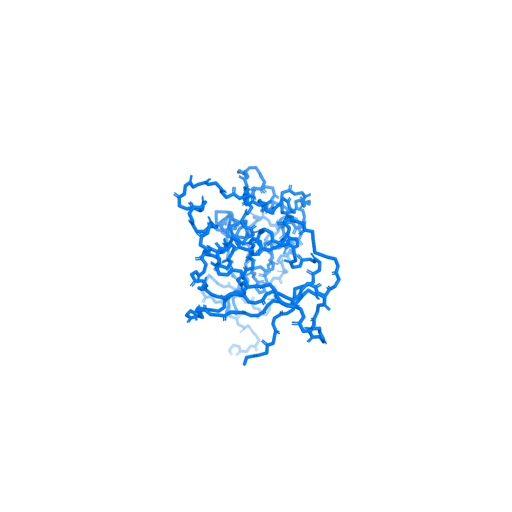1.714 -30.305 1.00 46.66 184 ALA A C 1
ATOM 1442 O O . ALA A 1 184 ? 4.228 1.929 -29.281 1.00 46.66 184 ALA A O 1
ATOM 1443 N N . ASN A 1 185 ? 4.352 1.025 -31.324 1.00 51.44 185 ASN A N 1
ATOM 1444 C CA . ASN A 1 185 ? 2.996 0.485 -31.394 1.00 51.44 185 ASN A CA 1
ATOM 1445 C C . ASN A 1 185 ? 2.937 -1.031 -31.673 1.00 51.44 185 ASN A C 1
ATOM 1447 O O . ASN A 1 185 ? 1.874 -1.525 -32.044 1.00 51.44 185 ASN A O 1
ATOM 1451 N N . GLY A 1 186 ? 4.040 -1.772 -31.527 1.00 57.72 186 GLY A N 1
ATOM 1452 C CA . GLY A 1 186 ? 4.047 -3.222 -31.741 1.00 57.72 186 GLY A CA 1
ATOM 1453 C C . GLY A 1 186 ? 5.437 -3.787 -32.002 1.00 57.72 186 GLY A C 1
ATOM 1454 O O . GLY A 1 186 ? 6.438 -3.109 -31.815 1.00 57.72 186 GLY A O 1
ATOM 1455 N N . ALA A 1 187 ? 5.507 -5.031 -32.458 1.00 67.00 187 ALA A N 1
ATOM 1456 C CA . ALA A 1 187 ? 6.742 -5.651 -32.920 1.00 67.00 187 ALA A CA 1
ATOM 1457 C C . ALA A 1 187 ? 6.457 -6.435 -34.203 1.00 67.00 187 ALA A C 1
ATOM 1459 O O . ALA A 1 187 ? 5.405 -7.065 -34.318 1.00 67.00 187 ALA A O 1
ATOM 1460 N N . LEU A 1 188 ? 7.373 -6.370 -35.166 1.00 59.69 188 LEU A N 1
ATOM 1461 C CA . LEU A 1 188 ? 7.331 -7.174 -36.384 1.00 59.69 188 LEU A CA 1
ATOM 1462 C C . LEU A 1 188 ? 8.202 -8.414 -36.185 1.00 59.69 188 LEU A C 1
ATOM 1464 O O . LEU A 1 188 ? 9.400 -8.283 -35.940 1.00 59.69 188 LEU A O 1
ATOM 1468 N N . ASP A 1 189 ? 7.601 -9.593 -36.310 1.00 71.56 189 ASP A N 1
ATOM 1469 C CA . ASP A 1 189 ? 8.319 -10.867 -36.355 1.00 71.56 189 ASP A CA 1
ATOM 1470 C C . ASP A 1 189 ? 8.906 -11.080 -37.758 1.00 71.56 189 ASP A C 1
ATOM 1472 O O . ASP A 1 189 ? 8.187 -11.203 -38.746 1.00 71.56 189 ASP A O 1
ATOM 1476 N N . LEU A 1 190 ? 10.235 -11.094 -37.840 1.00 69.44 190 LEU A N 1
ATOM 1477 C CA . LEU A 1 190 ? 11.012 -11.279 -39.063 1.00 69.44 190 LEU A CA 1
ATOM 1478 C C . LEU A 1 190 ? 11.125 -12.757 -39.472 1.00 69.44 190 LEU A C 1
ATOM 1480 O O . LEU A 1 190 ? 11.563 -13.035 -40.588 1.00 69.44 190 LEU A O 1
ATOM 1484 N N . LYS A 1 191 ? 10.731 -13.713 -38.614 1.00 73.12 191 LY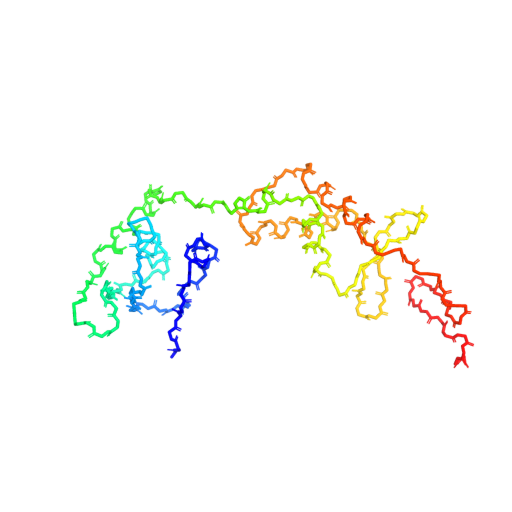S A N 1
ATOM 1485 C CA . LYS A 1 191 ? 10.703 -15.149 -38.953 1.00 73.12 191 LYS A CA 1
ATOM 1486 C C . LYS A 1 191 ? 9.421 -15.581 -39.642 1.00 73.12 191 LYS A C 1
ATOM 1488 O O . LYS A 1 191 ? 9.448 -16.538 -40.413 1.00 73.12 191 LYS A O 1
ATOM 1493 N N . THR A 1 192 ? 8.306 -14.930 -39.326 1.00 63.78 192 THR A N 1
ATOM 1494 C CA . THR A 1 192 ? 6.967 -15.332 -39.786 1.00 63.78 192 THR A CA 1
ATOM 1495 C C . THR A 1 192 ? 6.336 -14.359 -40.781 1.00 63.78 192 THR A C 1
ATOM 1497 O O . THR A 1 192 ? 5.157 -14.527 -41.082 1.00 63.78 192 THR A O 1
ATOM 1500 N N . GLY A 1 193 ? 7.129 -13.395 -41.278 1.00 47.25 193 GLY A N 1
ATOM 1501 C CA . GLY A 1 193 ? 6.727 -12.297 -42.167 1.00 47.25 193 GLY A CA 1
ATOM 1502 C C . GLY A 1 193 ? 5.658 -12.628 -43.202 1.00 47.25 193 GLY A C 1
ATOM 1503 O O . GLY A 1 193 ? 5.799 -13.657 -43.902 1.00 47.25 193 GLY A O 1
#

Organism: Shigella boydii (NCBI:txid621)

Foldseek 3Di:
DDQDDADPVCLVLVLLDPNDDAPAQEEEAFDDDDDDPVSVQSVLLSCLVSNHQWYWYHNPGDVDPDTDICNVVSVVSVVCVVVVVDDPRPAPCVLVPDDLLVLLVVLQVVAPAWAAAPPPRFIWGDDPHDTDTDDLVRSLVSSVVVSVSSNHDDDPVSSSSSSVSNSVPHHHDDDPDPQWDDDPVGIDGNVVD

Sequence (193 aa):
MPPVWLGPNQLAELDALKIVPDGKKRVRLYQAGELDLVETKKIGQKLAAADIQDANFYPEGMHVQKCENWRRYLNAERENIAAGLTMPEQKNTQLAQMADSERAQMLAGRFDGVCVHPESEIVHVWRGGVWCPVSTMELSREMVAIYSEHRATFSKRVINNAVEALKVIAEPMGEPSGDLLPFANGALDLKTG

pLDDT: mean 81.48, std 12.21, range [46.66, 97.06]

Radius of gyration: 24.45 Å; chains: 1; bounding box: 47×37×72 Å

InterPro domains:
  IPR014818 Bacteriophage/plasmid primase, P4, C-terminal [PF08706] (104-193)

Secondary structure (DSSP, 8-state):
-PPPP--HHHHHTGGG---S-TT--EEEEE--S---HHHHHHHHHHHHHTT--EEEEETT-TT----EE-HHHHHHHHHHHHTT-PPPP---THHHHS-HHHHHHHHHTTSS-EEE-TTT--EEEEETTEEEE--HHHHHHHHHHHHHHTT----HHHHHHHHHHHHHHSEEPPPPPTTEEEETTEEEESS--